Protein AF-J0CU62-F1 (afdb_monomer_lite)

Organism: Auricularia subglabra (strain TFB-10046 / SS5) (NCBI:txid717982)

Secondary structure (DSSP, 8-state):
------------PPPS-----TTS-------------GGGSPP----TTTHHHHHHHHHHHHHHSGGGHHHHHHHHHGGGG--HHHHHHHHH--SHHHHHHTS-HHHHHHHHHHHTS-HHHHHHHHHHHHH--TT-TT-TT--HHHHHHHHHHHHHHH----HHHHHHHHHTTS-HHHHHHH-GGG--SHHHHHHHHHHTHHHHHHHHHHHHHHHHHHHHHHHHHHHHHHT------------TT-PPPPPPPPPPPPP------------PPP--------HHHHHHHHHHHHHHHHHHHHH-S-PPPPPTT---PPP------

pLDDT: mean 74.57, std 22.05, range [32.88, 97.19]

Structure (mmCIF, N/CA/C/O backbone):
data_AF-J0CU62-F1
#
_entry.id   AF-J0CU62-F1
#
loop_
_atom_site.group_PDB
_atom_site.id
_atom_site.type_symbol
_atom_site.label_atom_id
_atom_site.label_alt_id
_atom_site.label_comp_id
_atom_site.label_asym_id
_atom_site.label_entity_id
_atom_site.label_seq_id
_atom_site.pdbx_PDB_ins_code
_atom_site.Cartn_x
_atom_site.Cartn_y
_atom_site.Cartn_z
_atom_site.occupancy
_atom_site.B_iso_or_equiv
_atom_site.auth_seq_id
_atom_site.auth_comp_id
_atom_site.auth_asym_id
_atom_site.auth_atom_id
_atom_site.pdbx_PDB_model_num
ATOM 1 N N . MET A 1 1 ? -38.419 46.511 32.702 1.00 45.12 1 MET A N 1
ATOM 2 C CA . MET A 1 1 ? -37.998 46.705 31.298 1.00 45.12 1 MET A CA 1
ATOM 3 C C . MET A 1 1 ? -37.543 45.361 30.757 1.00 45.12 1 MET A C 1
ATOM 5 O O . MET A 1 1 ? -36.486 44.888 31.143 1.00 45.12 1 MET A O 1
ATOM 9 N N . ALA A 1 2 ? -38.391 44.715 29.960 1.00 38.09 2 ALA A N 1
ATOM 10 C CA . ALA A 1 2 ? -38.146 43.411 29.355 1.00 38.09 2 ALA A CA 1
ATOM 11 C C . ALA A 1 2 ? -37.914 43.596 27.850 1.00 38.09 2 ALA A C 1
ATOM 13 O O . ALA A 1 2 ? -38.682 44.310 27.208 1.00 38.09 2 ALA A O 1
ATOM 14 N N . LYS A 1 3 ? -36.891 42.944 27.290 1.00 38.91 3 LYS A N 1
ATOM 15 C CA . LYS A 1 3 ? -36.805 42.650 25.853 1.00 38.91 3 LYS A CA 1
ATOM 16 C C . LYS A 1 3 ? -36.264 41.235 25.672 1.00 38.91 3 LYS A C 1
ATOM 18 O O . LYS A 1 3 ? -35.064 40.995 25.741 1.00 38.91 3 LYS A O 1
ATOM 23 N N . ALA A 1 4 ? -37.201 40.312 25.478 1.00 39.00 4 ALA A N 1
ATOM 24 C CA . ALA A 1 4 ? -36.963 39.003 24.897 1.00 39.00 4 ALA A CA 1
ATOM 25 C C . ALA A 1 4 ? -36.609 39.188 23.413 1.00 39.00 4 ALA A C 1
ATOM 27 O O . ALA A 1 4 ? -37.279 39.940 22.707 1.00 39.00 4 ALA A O 1
ATOM 28 N N . THR A 1 5 ? -35.548 38.527 22.957 1.00 45.16 5 THR A N 1
ATOM 29 C CA . THR A 1 5 ? -35.166 38.489 21.542 1.00 45.16 5 THR A CA 1
ATOM 30 C C . THR A 1 5 ? -35.591 37.136 20.989 1.00 45.16 5 THR A C 1
ATOM 32 O O . THR A 1 5 ? -34.867 36.151 21.102 1.00 45.16 5 THR A O 1
ATOM 35 N N . THR A 1 6 ? -36.800 37.092 20.437 1.00 39.69 6 THR A N 1
ATOM 36 C CA . THR A 1 6 ? -37.296 35.994 19.606 1.00 39.69 6 THR A CA 1
ATOM 37 C C . THR A 1 6 ? -36.611 36.101 18.244 1.00 39.69 6 THR A C 1
ATOM 39 O O . THR A 1 6 ? -36.787 37.094 17.544 1.00 39.69 6 THR A O 1
ATOM 42 N N . ARG A 1 7 ? -35.794 35.110 17.875 1.00 42.94 7 ARG A N 1
ATOM 43 C CA . ARG A 1 7 ? -35.284 34.950 16.506 1.00 42.94 7 ARG A CA 1
ATOM 44 C C . ARG A 1 7 ? -36.228 33.989 15.788 1.00 42.94 7 ARG A C 1
ATOM 46 O O . ARG A 1 7 ? -36.212 32.793 16.056 1.00 42.94 7 ARG A O 1
ATOM 53 N N . GLU A 1 8 ? -37.093 34.552 14.953 1.00 41.97 8 GLU A N 1
ATOM 54 C CA . GLU A 1 8 ? -37.996 33.823 14.066 1.00 41.97 8 GLU A CA 1
ATOM 55 C C . GLU A 1 8 ? -37.216 33.034 13.007 1.00 41.97 8 GLU A C 1
ATOM 57 O O . GLU A 1 8 ? -36.350 33.565 12.307 1.00 41.97 8 GLU A O 1
ATOM 62 N N . ASN A 1 9 ? -37.580 31.757 12.891 1.00 40.28 9 ASN A N 1
ATOM 63 C CA . ASN A 1 9 ? -37.315 30.896 11.750 1.00 40.28 9 ASN A CA 1
ATOM 64 C C . ASN A 1 9 ? -37.999 31.477 10.506 1.00 40.28 9 ASN A C 1
ATOM 66 O O . ASN A 1 9 ? -39.224 31.554 10.456 1.00 40.28 9 ASN A O 1
ATOM 70 N N . SER A 1 10 ? -37.222 31.822 9.480 1.00 40.50 10 SER A N 1
ATOM 71 C CA . SER A 1 10 ? -37.745 32.023 8.126 1.00 40.50 10 SER A CA 1
ATOM 72 C C . SER A 1 10 ? -37.513 30.751 7.310 1.00 40.50 10 SER A C 1
ATOM 74 O O . SER A 1 10 ? -36.559 30.629 6.547 1.00 40.50 10 SER A O 1
ATOM 76 N N . GLU A 1 11 ? -38.401 29.771 7.492 1.00 40.62 11 GLU A N 1
ATOM 77 C CA . GLU A 1 11 ? -38.609 28.724 6.492 1.00 40.62 11 GLU A CA 1
ATOM 78 C C . GLU A 1 11 ? -39.214 29.382 5.249 1.00 40.62 11 GLU A C 1
ATOM 80 O O . GLU A 1 11 ? -40.382 29.773 5.218 1.00 40.62 11 GLU A O 1
ATOM 85 N N . ALA A 1 12 ? -38.392 29.549 4.216 1.00 42.19 12 ALA A N 1
ATOM 86 C CA . ALA A 1 12 ? -38.850 29.962 2.902 1.00 42.19 12 ALA A CA 1
ATOM 87 C C . ALA A 1 12 ? -39.717 28.843 2.305 1.00 42.19 12 ALA A C 1
ATOM 89 O O . ALA A 1 12 ? -39.211 27.857 1.774 1.00 42.19 12 ALA A O 1
ATOM 90 N N . ILE A 1 13 ? -41.035 29.003 2.399 1.00 41.38 13 ILE A N 1
ATOM 91 C CA . ILE A 1 13 ? -42.016 28.199 1.669 1.00 41.38 13 ILE A CA 1
ATOM 92 C C . ILE A 1 13 ? -41.827 28.502 0.171 1.00 41.38 13 ILE A C 1
ATOM 94 O O . ILE A 1 13 ? -42.050 29.647 -0.234 1.00 41.38 13 ILE A O 1
ATOM 98 N N . PRO A 1 14 ? -41.434 27.540 -0.686 1.00 46.00 14 PRO A N 1
ATOM 99 C CA . PRO A 1 14 ? -41.367 27.800 -2.115 1.00 46.00 14 PRO A CA 1
ATOM 100 C C . PRO A 1 14 ? -42.780 27.992 -2.679 1.00 46.00 14 PRO A C 1
ATOM 102 O O . PRO A 1 14 ? -43.713 27.241 -2.382 1.00 46.00 14 PRO A O 1
ATOM 105 N N . ALA A 1 15 ? -42.921 29.037 -3.493 1.00 43.72 15 ALA A N 1
ATOM 106 C CA . ALA A 1 15 ? -44.166 29.466 -4.106 1.00 43.72 15 ALA A CA 1
ATOM 107 C C . ALA A 1 15 ? -44.866 28.324 -4.867 1.00 43.72 15 ALA A C 1
ATOM 109 O O . ALA A 1 15 ? -44.291 27.682 -5.749 1.00 43.72 15 ALA A O 1
ATOM 110 N N . LYS A 1 16 ? -46.148 28.108 -4.550 1.00 47.00 16 LYS A N 1
ATOM 111 C CA . LYS A 1 16 ? -47.066 27.286 -5.347 1.00 47.00 16 LYS A CA 1
ATOM 112 C C . LYS A 1 16 ? -47.211 27.921 -6.732 1.00 47.00 16 LYS A C 1
ATOM 114 O O . LYS A 1 16 ? -47.908 28.920 -6.873 1.00 47.00 16 LYS A O 1
ATOM 119 N N . GLY A 1 17 ? -46.554 27.344 -7.734 1.00 52.19 17 GLY A N 1
ATOM 120 C CA . GLY A 1 17 ? -46.672 27.807 -9.120 1.00 52.19 17 GLY A CA 1
ATOM 121 C C . GLY A 1 17 ? -45.467 27.548 -10.021 1.00 52.19 17 GLY A C 1
ATOM 122 O O . GLY A 1 17 ? -45.356 28.202 -11.053 1.00 52.19 17 GLY A O 1
ATOM 123 N N . ALA A 1 18 ? -44.558 26.631 -9.669 1.00 45.59 18 ALA A N 1
ATOM 124 C CA . ALA A 1 18 ? -43.511 26.215 -10.597 1.00 45.59 18 ALA A CA 1
ATOM 125 C C . ALA A 1 18 ? -44.157 25.510 -11.801 1.00 45.59 18 ALA A C 1
ATOM 127 O O . ALA A 1 18 ? -44.703 24.412 -11.681 1.00 45.59 18 ALA A O 1
ATOM 128 N N . VAL A 1 19 ? -44.130 26.198 -12.942 1.00 50.62 19 VAL A N 1
ATOM 129 C CA . VAL A 1 19 ? -44.579 25.720 -14.249 1.00 50.62 19 VAL A CA 1
ATOM 130 C C . VAL A 1 19 ? -43.894 24.386 -14.534 1.00 50.62 19 VAL A C 1
ATOM 132 O O . VAL A 1 19 ? -42.670 24.300 -14.606 1.00 50.62 19 VAL A O 1
ATOM 135 N N . TYR A 1 20 ? -44.698 23.332 -14.642 1.00 50.38 20 TYR A N 1
ATOM 136 C CA . TYR A 1 20 ? -44.229 22.004 -15.002 1.00 50.38 20 TYR A CA 1
ATOM 137 C C . TYR A 1 20 ? -43.875 22.038 -16.490 1.00 50.38 20 TYR A C 1
ATOM 139 O O . TYR A 1 20 ? -44.775 22.093 -17.321 1.00 50.38 20 TYR A O 1
ATOM 147 N N . ASP A 1 21 ? -42.586 22.066 -16.826 1.00 61.56 21 ASP A N 1
ATOM 148 C CA . ASP A 1 21 ? -42.115 21.877 -18.199 1.00 61.56 21 ASP A CA 1
ATOM 149 C C . ASP A 1 21 ? -42.183 20.371 -18.528 1.00 61.56 21 ASP A C 1
ATOM 151 O O . ASP A 1 21 ? -41.394 19.588 -17.985 1.00 61.56 21 ASP A O 1
ATOM 155 N N . PRO A 1 22 ? -43.141 19.917 -19.362 1.00 58.44 22 PRO A N 1
ATOM 156 C CA . PRO A 1 22 ? -43.356 18.498 -19.630 1.00 58.44 22 PRO A CA 1
ATOM 157 C C . PRO A 1 22 ? -42.264 17.876 -20.517 1.00 58.44 22 PRO A C 1
ATOM 159 O O . PRO A 1 22 ? -42.324 16.676 -20.780 1.00 58.44 22 PRO A O 1
ATOM 162 N N . LEU A 1 23 ? -41.272 18.654 -20.971 1.00 57.12 23 LEU A N 1
ATOM 163 C CA . LEU A 1 23 ? -40.204 18.191 -21.860 1.00 57.12 23 LEU A CA 1
ATOM 164 C C . LEU A 1 23 ? -38.849 18.006 -21.175 1.00 57.12 23 LEU A C 1
ATOM 166 O O . LEU A 1 23 ? -37.902 17.569 -21.829 1.00 57.12 23 LEU A O 1
ATOM 170 N N . GLN A 1 24 ? -38.731 18.264 -19.869 1.00 59.09 24 GLN A N 1
ATOM 171 C CA . GLN A 1 24 ? -37.529 17.856 -19.149 1.00 59.09 24 GLN A CA 1
ATOM 172 C C . GLN A 1 24 ? -37.613 16.356 -18.849 1.00 59.09 24 GLN A C 1
ATOM 174 O O . GLN A 1 24 ? -38.464 15.948 -18.049 1.00 59.09 24 GLN A O 1
ATOM 179 N N . PRO A 1 25 ? -36.756 15.501 -19.446 1.00 53.16 25 PRO A N 1
ATOM 180 C CA . PRO A 1 25 ? -36.706 14.108 -19.047 1.00 53.16 25 PRO A CA 1
ATOM 181 C C . PRO A 1 25 ? -36.351 14.094 -17.564 1.00 53.16 25 PRO A C 1
ATOM 183 O O . PRO A 1 25 ? -35.252 14.509 -17.184 1.00 53.16 25 PRO A O 1
ATOM 186 N N . ARG A 1 26 ? -37.286 13.638 -16.717 1.00 54.16 26 ARG A N 1
ATOM 187 C CA . ARG A 1 26 ? -36.983 13.294 -15.329 1.00 54.16 26 ARG A CA 1
ATOM 188 C C . ARG A 1 26 ? -35.830 12.309 -15.401 1.00 54.16 26 ARG A C 1
ATOM 190 O O . ARG A 1 26 ? -36.024 11.138 -15.719 1.00 54.16 26 ARG A O 1
ATOM 197 N N . ARG A 1 27 ? -34.615 12.794 -15.151 1.00 53.25 27 ARG A N 1
ATOM 198 C CA . ARG A 1 27 ? -33.465 11.942 -14.904 1.00 53.25 27 ARG A CA 1
ATOM 199 C C . ARG A 1 27 ? -33.778 11.249 -13.588 1.00 53.25 27 ARG A C 1
ATOM 201 O O . ARG A 1 27 ? -33.403 11.730 -12.525 1.00 53.25 27 ARG A O 1
ATOM 208 N N . PHE A 1 28 ? -34.511 10.142 -13.657 1.00 54.88 28 PHE A N 1
ATOM 209 C CA . PHE A 1 28 ? -34.498 9.126 -12.623 1.00 54.88 28 PHE A CA 1
ATOM 210 C C . PHE A 1 28 ? -33.082 8.557 -12.638 1.00 54.88 28 PHE A C 1
ATOM 212 O O . PHE A 1 28 ? -32.807 7.515 -13.227 1.00 54.88 28 PHE A O 1
ATOM 219 N N . ALA A 1 29 ? -32.140 9.320 -12.084 1.00 58.06 29 ALA A N 1
ATOM 220 C CA . ALA A 1 29 ? -30.851 8.788 -11.728 1.00 58.06 29 ALA A CA 1
ATOM 221 C C . ALA A 1 29 ? -31.162 7.719 -10.686 1.00 58.06 29 ALA A C 1
ATOM 223 O O . ALA A 1 29 ? -31.601 8.036 -9.584 1.00 58.06 29 ALA A O 1
ATOM 224 N N . LEU A 1 30 ? -31.039 6.453 -11.080 1.00 52.47 30 LEU A N 1
ATOM 225 C CA . LEU A 1 30 ? -31.079 5.333 -10.155 1.00 52.47 30 LEU A CA 1
ATOM 226 C C . LEU A 1 30 ? -30.023 5.598 -9.079 1.00 52.47 30 LEU A C 1
ATOM 228 O O . LEU A 1 30 ? -28.824 5.502 -9.334 1.00 52.47 30 LEU A O 1
ATOM 232 N N . THR A 1 31 ? -30.465 5.999 -7.893 1.00 54.34 31 THR A N 1
ATOM 233 C CA . THR A 1 31 ? -29.606 6.169 -6.725 1.00 54.34 31 THR A CA 1
ATOM 234 C C . THR A 1 31 ? -29.681 4.895 -5.903 1.00 54.34 31 THR A C 1
ATOM 236 O O . THR A 1 31 ? -30.724 4.592 -5.325 1.00 54.34 31 THR A O 1
ATOM 239 N N . ILE A 1 32 ? -28.585 4.139 -5.860 1.00 64.31 32 ILE A N 1
ATOM 240 C CA . ILE A 1 32 ? -28.437 3.027 -4.920 1.00 64.31 32 ILE A CA 1
ATOM 241 C C . ILE A 1 32 ? -28.127 3.640 -3.545 1.00 64.31 32 ILE A C 1
ATOM 243 O O . ILE A 1 32 ? -27.100 4.301 -3.391 1.00 64.31 32 ILE A O 1
ATOM 247 N N . ASP A 1 33 ? -29.016 3.452 -2.566 1.00 59.62 33 ASP A N 1
ATOM 248 C CA . ASP A 1 33 ? -28.788 3.842 -1.165 1.00 59.62 33 ASP A CA 1
ATOM 249 C C . ASP A 1 33 ? -27.854 2.814 -0.503 1.00 59.62 33 ASP A C 1
ATOM 251 O O . ASP A 1 33 ? -28.284 1.772 -0.005 1.00 59.62 33 ASP A O 1
ATOM 255 N N . LEU A 1 34 ? -26.545 3.064 -0.581 1.00 64.62 34 LEU A N 1
ATOM 256 C CA . LEU A 1 34 ? -25.508 2.211 0.002 1.00 64.62 34 LEU A CA 1
ATOM 257 C C . LEU A 1 34 ? -25.272 2.603 1.465 1.00 64.62 34 LEU A C 1
ATOM 259 O O . LEU A 1 34 ? -24.312 3.299 1.790 1.00 64.62 34 LEU A O 1
ATOM 263 N N . LYS A 1 35 ? -26.137 2.135 2.367 1.00 73.81 35 LYS A N 1
ATOM 264 C CA . LYS A 1 35 ? -25.853 2.181 3.808 1.00 73.81 35 LYS A CA 1
ATOM 265 C C . LYS A 1 35 ? -24.887 1.056 4.159 1.00 73.81 35 LYS A C 1
ATOM 267 O O . LYS A 1 35 ? -25.259 -0.118 4.118 1.00 73.81 35 LYS A O 1
ATOM 272 N N . VAL A 1 36 ? -23.649 1.416 4.492 1.00 77.00 36 VAL A N 1
ATOM 273 C CA . VAL A 1 36 ? -22.647 0.453 4.960 1.00 77.00 36 VAL A CA 1
ATOM 274 C C . VAL A 1 36 ? -23.078 -0.080 6.321 1.00 77.00 36 VAL A C 1
ATOM 276 O O . VAL A 1 36 ? -23.327 0.678 7.256 1.00 77.00 36 VAL A O 1
ATOM 279 N N . LYS A 1 37 ? -23.192 -1.402 6.418 1.00 85.19 37 LYS A N 1
ATOM 280 C CA . LYS A 1 37 ? -23.488 -2.095 7.667 1.00 85.19 37 LYS A CA 1
ATOM 281 C C . LYS A 1 37 ? -22.186 -2.305 8.430 1.00 85.19 37 LYS A C 1
ATOM 283 O O . LYS A 1 37 ? -21.194 -2.730 7.849 1.00 85.19 37 LYS A O 1
ATOM 288 N N . VAL A 1 38 ? -22.170 -2.047 9.734 1.00 86.62 38 VAL A N 1
ATOM 289 C CA . VAL A 1 38 ? -20.955 -2.259 10.544 1.00 86.62 38 VAL A CA 1
ATOM 290 C C . VAL A 1 38 ? -20.540 -3.733 10.507 1.00 86.62 38 VAL A C 1
ATOM 292 O O . VAL A 1 38 ? -19.355 -4.051 10.512 1.00 86.62 38 VAL A O 1
ATOM 295 N N . GLU A 1 39 ? -21.502 -4.648 10.386 1.00 89.81 39 GLU A N 1
ATOM 296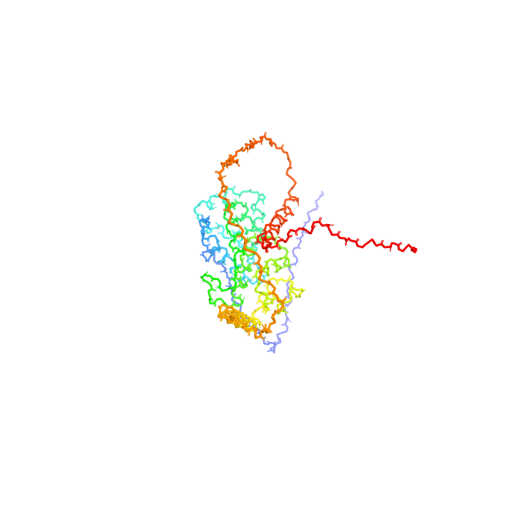 C CA . GLU A 1 39 ? -21.262 -6.088 10.311 1.00 89.81 39 GLU A CA 1
ATOM 297 C C . GLU A 1 39 ? -20.487 -6.515 9.058 1.00 89.81 39 GLU A C 1
ATOM 299 O O . GLU A 1 39 ? -19.832 -7.557 9.096 1.00 89.81 39 GLU A O 1
ATOM 304 N N . SER A 1 40 ? -20.539 -5.735 7.969 1.00 89.69 40 SER A N 1
ATOM 305 C CA . SER A 1 40 ? -19.790 -6.035 6.742 1.00 89.69 40 SER A CA 1
ATOM 306 C C . SER A 1 40 ? -18.327 -5.601 6.801 1.00 89.69 40 SER A C 1
ATOM 308 O O . SER A 1 40 ? -17.553 -5.984 5.927 1.00 89.69 40 SER A O 1
ATOM 310 N N . LEU A 1 41 ? -17.930 -4.822 7.812 1.00 92.56 41 LEU A N 1
ATOM 311 C CA . LEU A 1 41 ? -16.531 -4.453 8.002 1.00 92.56 41 LEU A CA 1
ATOM 312 C C . LEU A 1 41 ? -15.702 -5.661 8.471 1.00 92.56 41 LEU A C 1
ATOM 314 O O . LEU A 1 41 ? -16.212 -6.509 9.223 1.00 92.56 41 LEU A O 1
ATOM 318 N N . PRO A 1 42 ? -14.423 -5.736 8.052 1.00 95.31 42 PRO A N 1
ATOM 319 C CA . PRO A 1 42 ? -13.540 -6.832 8.419 1.00 95.31 42 PRO A CA 1
ATOM 320 C C . PRO A 1 42 ? -13.319 -6.878 9.933 1.00 95.31 42 PRO A C 1
ATOM 322 O O . PRO A 1 42 ? -13.269 -5.855 10.616 1.00 95.31 42 PRO A O 1
ATOM 325 N N . THR A 1 43 ? -13.182 -8.089 10.459 1.00 96.19 43 THR A N 1
ATOM 326 C CA . THR A 1 43 ? -12.838 -8.340 11.861 1.00 96.19 43 THR A CA 1
ATOM 327 C C . THR A 1 43 ? -11.338 -8.552 11.997 1.00 96.19 43 THR A C 1
ATOM 329 O O . THR A 1 43 ? -10.729 -9.177 11.130 1.00 96.19 43 THR A O 1
ATOM 332 N N . TRP A 1 44 ? -10.759 -8.095 13.104 1.00 97.19 44 TRP A N 1
ATOM 333 C CA . TRP A 1 44 ? -9.347 -8.307 13.414 1.00 97.19 44 TRP A CA 1
ATOM 334 C C . TRP A 1 44 ? -9.140 -8.423 14.919 1.00 97.19 44 TRP A C 1
ATOM 336 O O . TRP A 1 44 ? -9.781 -7.726 15.709 1.00 97.19 44 TRP A O 1
ATOM 346 N N . ASP A 1 45 ? -8.265 -9.338 15.310 1.00 94.75 45 ASP A N 1
ATOM 347 C CA . ASP A 1 45 ? -7.883 -9.619 16.691 1.00 94.75 45 ASP A CA 1
ATOM 348 C C . ASP A 1 45 ? -6.632 -8.852 17.138 1.00 94.75 45 ASP A C 1
ATOM 350 O O . ASP A 1 45 ? -6.300 -8.855 18.326 1.00 94.75 45 ASP A O 1
ATOM 354 N N . GLY A 1 46 ? -5.972 -8.170 16.198 1.00 93.81 46 GLY A N 1
ATOM 355 C CA 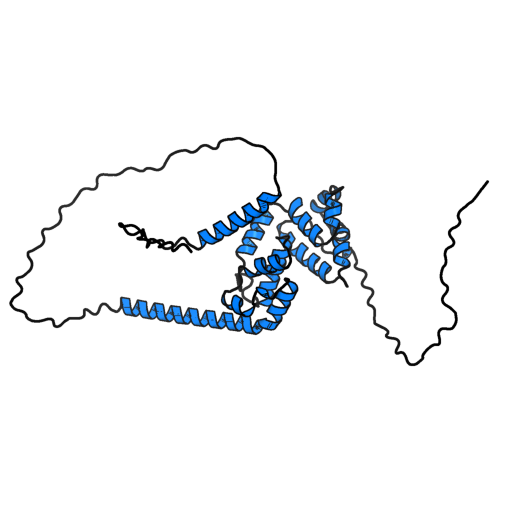. GLY A 1 46 ? -4.713 -7.472 16.420 1.00 93.81 46 GLY A CA 1
ATOM 356 C C . GLY A 1 46 ? -3.479 -8.317 16.178 1.00 93.81 46 GLY A C 1
ATOM 357 O O . GLY A 1 46 ? -2.407 -7.861 16.559 1.00 93.81 46 GLY A O 1
ATOM 358 N N . SER A 1 47 ? -3.611 -9.516 15.604 1.00 94.06 47 SER A N 1
ATOM 359 C CA . SER A 1 47 ? -2.450 -10.339 15.279 1.00 94.06 47 SER A CA 1
ATOM 360 C C . SER A 1 47 ? -1.576 -9.678 14.207 1.00 94.06 47 SER A C 1
ATOM 362 O O . SER A 1 47 ? -2.060 -9.115 13.222 1.00 94.06 47 SER A O 1
ATOM 364 N N . ASP A 1 48 ? -0.267 -9.773 14.402 1.00 92.62 48 ASP A N 1
ATOM 365 C CA . ASP A 1 48 ? 0.755 -9.273 13.485 1.00 92.62 48 ASP A CA 1
ATOM 366 C C . ASP A 1 48 ? 0.725 -10.034 12.140 1.00 92.62 48 ASP A C 1
ATOM 368 O O . ASP A 1 48 ? 0.896 -9.437 11.070 1.00 92.62 48 ASP A O 1
ATOM 372 N N . ASP A 1 49 ? 0.415 -11.336 12.178 1.00 90.75 49 ASP A N 1
ATOM 373 C CA . ASP A 1 49 ? 0.425 -12.237 11.016 1.00 90.75 49 ASP A CA 1
ATOM 374 C C . ASP A 1 49 ? -0.638 -11.880 9.967 1.00 90.75 49 ASP A C 1
ATOM 376 O O . ASP A 1 49 ? -0.429 -12.037 8.762 1.00 90.75 49 ASP A O 1
ATOM 380 N N . ASN A 1 50 ? -1.798 -11.400 10.418 1.00 93.19 50 ASN A N 1
ATOM 381 C CA . ASN A 1 50 ? -2.946 -11.074 9.568 1.00 93.19 50 ASN A CA 1
ATOM 382 C C . ASN A 1 50 ? -3.164 -9.554 9.417 1.00 93.19 50 ASN A C 1
ATOM 384 O O . ASN A 1 50 ? -4.100 -9.142 8.729 1.00 93.19 50 ASN A O 1
ATOM 388 N N . ALA A 1 51 ? -2.281 -8.717 9.981 1.00 94.56 51 ALA A N 1
ATOM 389 C CA . ALA A 1 51 ? -2.388 -7.258 9.939 1.00 94.56 51 ALA A CA 1
ATOM 390 C C . ALA A 1 51 ? -2.487 -6.712 8.503 1.00 94.56 51 ALA A C 1
ATOM 392 O O . ALA A 1 51 ? -3.364 -5.905 8.199 1.00 94.56 51 ALA A O 1
ATOM 393 N N . LEU A 1 52 ? -1.641 -7.200 7.584 1.00 93.44 52 LEU A N 1
ATOM 394 C CA . LEU A 1 52 ? -1.675 -6.774 6.177 1.00 93.44 52 LEU A CA 1
ATOM 395 C C . LEU A 1 52 ? -2.992 -7.144 5.484 1.00 93.44 52 LEU A C 1
ATOM 397 O O . LEU A 1 52 ? -3.524 -6.337 4.729 1.00 93.44 52 LEU A O 1
ATOM 401 N N . GLN A 1 53 ? -3.531 -8.335 5.757 1.00 94.25 53 GLN A N 1
ATOM 402 C CA . GLN A 1 53 ? -4.802 -8.784 5.177 1.00 94.25 53 GLN A CA 1
ATOM 403 C C . GLN A 1 53 ? -5.960 -7.917 5.676 1.00 94.25 53 GLN A C 1
ATOM 405 O O . GLN A 1 53 ? -6.830 -7.524 4.901 1.00 94.25 53 GLN A O 1
ATOM 410 N N . TYR A 1 54 ? -5.941 -7.569 6.964 1.00 95.69 54 TYR A N 1
ATOM 411 C CA . TYR A 1 54 ? -6.911 -6.649 7.539 1.00 95.69 54 TYR A CA 1
ATOM 412 C C . TYR A 1 54 ? -6.804 -5.243 6.929 1.00 95.69 54 TYR A C 1
ATOM 414 O O . TYR A 1 54 ? -7.823 -4.655 6.564 1.00 95.69 54 TYR A O 1
ATOM 422 N N . PHE A 1 55 ? -5.589 -4.706 6.773 1.00 94.75 55 PHE A N 1
ATOM 423 C CA . PHE A 1 55 ? -5.388 -3.389 6.164 1.00 94.75 55 PHE A CA 1
ATOM 424 C C . PHE A 1 55 ? -5.814 -3.345 4.702 1.00 94.75 55 PHE A C 1
ATOM 426 O O . PHE A 1 55 ? -6.394 -2.341 4.294 1.00 94.75 55 PHE A O 1
ATOM 433 N N . ASP A 1 56 ? -5.582 -4.413 3.939 1.00 92.12 56 ASP A N 1
ATOM 434 C CA . ASP A 1 56 ? -6.032 -4.512 2.550 1.00 92.12 56 ASP A CA 1
ATOM 435 C C . ASP A 1 56 ? -7.561 -4.519 2.465 1.00 92.12 56 ASP A C 1
ATOM 437 O O . ASP A 1 56 ? -8.148 -3.664 1.802 1.00 92.12 56 ASP A O 1
ATOM 441 N N . ALA A 1 57 ? -8.222 -5.370 3.257 1.00 93.31 57 ALA A N 1
ATOM 442 C CA . ALA A 1 57 ? -9.680 -5.396 3.335 1.00 93.31 57 ALA A CA 1
ATOM 443 C C . ALA A 1 57 ? -10.258 -4.028 3.743 1.00 93.31 57 ALA A C 1
ATOM 445 O O . ALA A 1 57 ? -11.249 -3.565 3.182 1.00 93.31 57 ALA A O 1
ATOM 446 N N . LEU A 1 58 ? -9.631 -3.335 4.698 1.00 92.81 58 LEU A N 1
ATOM 447 C CA . LEU A 1 58 ? -10.074 -2.008 5.127 1.00 92.81 58 LEU A CA 1
ATOM 448 C C . LEU A 1 58 ? -9.796 -0.922 4.067 1.00 92.81 58 LEU A C 1
ATOM 450 O O . LEU A 1 58 ? -10.587 0.010 3.920 1.00 92.81 58 LEU A O 1
ATOM 454 N N . ASN A 1 59 ? -8.709 -1.047 3.301 1.00 90.12 59 ASN A N 1
ATOM 455 C CA . ASN A 1 59 ? -8.374 -0.163 2.181 1.00 90.12 59 ASN A CA 1
ATOM 456 C C . ASN A 1 59 ? -9.402 -0.279 1.047 1.00 90.12 59 ASN A C 1
ATOM 458 O O . ASN A 1 59 ? -9.761 0.728 0.434 1.00 90.12 59 ASN A O 1
ATOM 462 N N . GLU A 1 60 ? -9.914 -1.482 0.778 1.00 89.19 60 GLU A N 1
ATOM 463 C CA . GLU A 1 60 ? -11.007 -1.681 -0.180 1.00 89.19 60 GLU A CA 1
ATOM 464 C C . GLU A 1 60 ? -12.256 -0.893 0.227 1.00 89.19 60 GLU A C 1
ATOM 466 O O . GLU A 1 60 ? -12.826 -0.175 -0.598 1.00 89.19 60 GLU A O 1
ATOM 471 N N . TRP A 1 61 ? -12.629 -0.932 1.510 1.00 89.44 61 TRP A N 1
ATOM 472 C CA . TRP A 1 61 ? -13.726 -0.116 2.037 1.00 89.44 61 TRP A CA 1
ATOM 473 C C . TRP A 1 61 ? -13.458 1.382 1.897 1.00 89.44 61 TRP A C 1
ATOM 475 O O . TRP A 1 61 ? -14.344 2.126 1.472 1.00 89.44 61 TRP A O 1
ATOM 485 N N . ALA A 1 62 ? -12.237 1.831 2.201 1.00 88.31 62 ALA A N 1
ATOM 486 C CA . ALA A 1 62 ? -11.862 3.237 2.072 1.00 88.31 62 ALA A CA 1
ATOM 487 C C . ALA A 1 62 ? -12.005 3.731 0.621 1.00 88.31 62 ALA A C 1
ATOM 489 O O . ALA A 1 62 ? -12.458 4.851 0.385 1.00 88.31 62 ALA A O 1
ATOM 490 N N . ARG A 1 63 ? -11.681 2.875 -0.356 1.00 83.81 63 ARG A N 1
ATOM 491 C CA . ARG A 1 63 ? -11.805 3.160 -1.795 1.00 83.81 63 ARG A CA 1
ATOM 492 C C . ARG A 1 63 ? -13.234 3.041 -2.329 1.00 83.81 63 ARG A C 1
ATOM 494 O O . ARG A 1 63 ? -13.562 3.707 -3.307 1.00 83.81 63 ARG A O 1
ATOM 501 N N . ALA A 1 64 ? -14.074 2.207 -1.719 1.00 81.88 64 ALA A N 1
ATOM 502 C CA . ALA A 1 64 ? -15.463 2.005 -2.135 1.00 81.88 64 ALA A CA 1
ATOM 503 C C . ALA A 1 64 ? -16.378 3.198 -1.799 1.00 81.88 64 ALA A C 1
ATOM 505 O O . ALA A 1 64 ? -17.462 3.334 -2.371 1.00 81.88 64 ALA A O 1
ATOM 506 N N . GLY A 1 65 ? -15.958 4.068 -0.875 1.00 74.94 65 GLY A N 1
ATOM 507 C CA . GLY A 1 65 ? -16.720 5.245 -0.472 1.00 74.94 65 GLY A CA 1
ATOM 508 C C . GLY A 1 65 ? -16.888 6.249 -1.610 1.00 74.94 65 GLY A C 1
ATOM 509 O O . GLY A 1 65 ? -15.914 6.750 -2.171 1.00 74.94 65 GLY A O 1
ATOM 510 N N . ARG A 1 66 ? -18.136 6.613 -1.919 1.00 66.38 66 ARG A N 1
ATOM 511 C CA . ARG A 1 66 ? -18.422 7.728 -2.828 1.00 66.38 66 ARG A CA 1
ATOM 512 C C . ARG A 1 66 ? -17.827 9.012 -2.238 1.00 66.38 66 ARG A C 1
ATOM 514 O O . ARG A 1 66 ? -18.018 9.285 -1.061 1.00 66.38 66 ARG A O 1
ATOM 521 N N . ASN A 1 67 ? -17.107 9.783 -3.054 1.00 66.50 67 ASN A N 1
ATOM 522 C CA . ASN A 1 67 ? -16.484 11.060 -2.672 1.00 66.50 67 ASN A CA 1
ATOM 523 C C . ASN A 1 67 ? -15.542 11.010 -1.446 1.00 66.50 67 ASN A C 1
ATOM 525 O O . ASN A 1 67 ? -15.191 12.060 -0.921 1.00 66.50 67 ASN A O 1
ATOM 529 N N . GLY A 1 68 ? -15.097 9.824 -1.014 1.00 72.62 68 GLY A N 1
ATOM 530 C CA . GLY A 1 68 ? -14.191 9.684 0.128 1.00 72.62 68 GLY A CA 1
ATOM 531 C C . GLY A 1 68 ? -14.862 9.731 1.505 1.00 72.62 68 GLY A C 1
ATOM 532 O O . GLY A 1 68 ? -14.152 9.703 2.502 1.00 72.62 68 GLY A O 1
ATOM 533 N N . ASP A 1 69 ? -16.195 9.728 1.603 1.00 82.56 69 ASP A N 1
ATOM 534 C CA . ASP A 1 69 ? -16.893 9.848 2.897 1.00 82.56 69 ASP A CA 1
ATOM 535 C C . ASP A 1 69 ? -16.511 8.734 3.891 1.00 82.56 69 ASP A C 1
ATOM 537 O O . ASP A 1 69 ? -16.380 8.967 5.095 1.00 82.56 69 ASP A O 1
ATOM 541 N N . LEU A 1 70 ? -16.266 7.518 3.388 1.00 87.19 70 LEU A N 1
ATOM 542 C CA . LEU A 1 70 ? -15.871 6.381 4.224 1.00 87.19 70 LEU A CA 1
ATOM 543 C C . LEU A 1 70 ? -14.475 6.540 4.834 1.00 87.19 70 LEU A C 1
ATOM 545 O O . LEU A 1 70 ? -14.221 5.973 5.892 1.00 87.19 70 LEU A O 1
ATOM 549 N N . ILE A 1 71 ? -13.590 7.346 4.241 1.00 90.12 71 ILE A N 1
ATOM 550 C CA . ILE A 1 71 ? -12.236 7.582 4.769 1.00 90.12 71 ILE A CA 1
ATOM 551 C C . ILE A 1 71 ? -12.299 8.161 6.187 1.00 90.12 71 ILE A C 1
ATOM 553 O O . ILE A 1 71 ? -11.469 7.810 7.020 1.00 90.12 71 ILE A O 1
ATOM 557 N N . HIS A 1 72 ? -13.294 8.999 6.481 1.00 90.81 72 HIS A N 1
ATOM 558 C CA . HIS A 1 72 ? -13.461 9.619 7.797 1.00 90.81 72 HIS A CA 1
ATOM 559 C C . HIS A 1 72 ? -14.315 8.783 8.759 1.00 90.81 72 HIS A C 1
ATOM 561 O O . HIS A 1 72 ? -14.172 8.907 9.967 1.00 90.81 72 HIS A O 1
ATOM 567 N N . GLN A 1 73 ? -15.177 7.903 8.244 1.00 90.62 73 GLN A N 1
ATOM 568 C CA . GLN A 1 73 ? -16.084 7.093 9.070 1.00 90.62 73 GLN A CA 1
ATOM 569 C C . GLN A 1 73 ? -15.474 5.749 9.490 1.00 90.62 73 GLN A C 1
ATOM 571 O O . GLN A 1 73 ? -15.802 5.210 10.548 1.00 90.62 73 GLN A O 1
ATOM 576 N N . LEU A 1 74 ? -14.577 5.184 8.676 1.00 92.75 74 LEU A N 1
ATOM 577 C CA . LEU A 1 74 ? -13.948 3.891 8.958 1.00 92.75 74 LEU A CA 1
ATOM 578 C C . LEU A 1 74 ? -13.199 3.844 10.297 1.00 92.75 74 LEU A C 1
ATOM 580 O O . LEU A 1 74 ? -13.368 2.847 11.000 1.00 92.75 74 LEU A O 1
ATOM 584 N N . PRO A 1 75 ? -12.433 4.872 10.706 1.00 93.62 75 PRO A N 1
ATOM 585 C CA . PRO A 1 75 ? -11.760 4.867 12.005 1.00 93.62 75 PRO A CA 1
ATOM 586 C C . PRO A 1 75 ? -12.709 4.795 13.210 1.00 93.62 75 PRO A C 1
ATOM 588 O O . PRO A 1 75 ? -12.326 4.331 14.284 1.00 93.62 75 PRO A O 1
ATOM 591 N N . GLU A 1 76 ? -13.955 5.246 13.053 1.00 92.12 76 GLU A N 1
ATOM 592 C CA . GLU A 1 76 ? -14.983 5.145 14.090 1.00 92.12 76 GLU A CA 1
ATOM 593 C C . GLU A 1 76 ? -15.662 3.772 14.085 1.00 92.12 76 GLU A C 1
ATOM 595 O O . GLU A 1 76 ? -15.914 3.197 15.146 1.00 92.12 76 GLU A O 1
ATOM 600 N N . ALA A 1 77 ? -15.936 3.233 12.895 1.00 93.31 77 ALA A N 1
ATOM 601 C CA . ALA A 1 77 ? -16.708 2.008 12.729 1.00 93.31 77 ALA A CA 1
ATOM 602 C C . ALA A 1 77 ? -15.871 0.725 12.857 1.00 93.31 77 ALA A C 1
ATOM 604 O O . ALA A 1 77 ? -16.336 -0.260 13.433 1.00 93.31 77 ALA A O 1
ATOM 605 N N . ALA A 1 78 ? -14.638 0.712 12.347 1.00 94.81 78 ALA A N 1
ATOM 606 C CA . ALA A 1 78 ? -13.800 -0.486 12.304 1.00 94.81 78 ALA A CA 1
ATOM 607 C C . ALA A 1 78 ? -13.495 -1.076 13.697 1.00 94.81 78 ALA A C 1
ATOM 609 O O . ALA A 1 78 ? -13.651 -2.289 13.866 1.00 94.81 78 ALA A O 1
ATOM 610 N N . PRO A 1 79 ? -13.188 -0.271 14.738 1.00 95.12 79 PRO A N 1
ATOM 611 C CA . PRO A 1 79 ? -12.941 -0.807 16.076 1.00 95.12 79 PRO A CA 1
ATOM 612 C C . PRO A 1 79 ? -14.132 -1.530 16.716 1.00 95.12 79 PRO A C 1
ATOM 614 O O . PRO A 1 79 ? -13.948 -2.347 17.620 1.00 95.12 79 PRO A O 1
ATOM 617 N N . LEU A 1 80 ? -15.360 -1.286 16.241 1.00 94.44 80 LEU A N 1
ATOM 618 C CA . LEU A 1 80 ? -16.556 -1.995 16.711 1.00 94.44 80 LEU A CA 1
ATOM 619 C C . LEU A 1 80 ? -16.523 -3.489 16.351 1.00 94.44 80 LEU A C 1
ATOM 621 O O . LEU A 1 80 ? -17.176 -4.300 17.013 1.00 94.44 80 LEU A O 1
ATOM 625 N N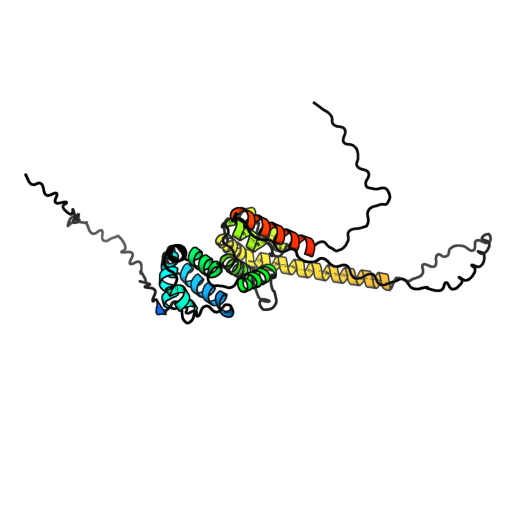 . ARG A 1 81 ? -15.750 -3.854 15.320 1.00 96.00 81 ARG A N 1
ATOM 626 C CA . ARG A 1 81 ? -15.576 -5.225 14.820 1.00 96.00 81 ARG A CA 1
ATOM 627 C C . ARG A 1 81 ? -14.301 -5.899 15.315 1.00 96.00 81 ARG A C 1
ATOM 629 O O . ARG A 1 81 ? -14.077 -7.065 14.995 1.00 96.00 81 ARG A O 1
ATOM 636 N N . TRP A 1 82 ? -13.483 -5.208 16.104 1.00 96.12 82 TRP A N 1
ATOM 637 C CA . TRP A 1 82 ? -12.293 -5.808 16.695 1.00 96.12 82 TRP A CA 1
ATOM 638 C C . TRP A 1 82 ? -12.634 -6.800 17.797 1.00 96.12 82 TRP A C 1
ATOM 640 O O . TRP A 1 82 ? -13.656 -6.695 18.483 1.00 96.12 82 TRP A O 1
ATOM 650 N N . THR A 1 83 ? -11.738 -7.762 17.978 1.00 96.31 83 THR A N 1
ATOM 651 C CA . THR A 1 83 ? -11.833 -8.821 18.985 1.00 96.31 83 THR A CA 1
ATOM 652 C C . THR A 1 83 ? -10.540 -8.914 19.793 1.00 96.31 83 THR A C 1
ATOM 654 O O . THR A 1 83 ? -9.542 -8.279 19.465 1.00 96.31 83 THR A O 1
ATOM 657 N N . GLY A 1 84 ? -10.555 -9.692 20.877 1.00 94.69 84 GLY A N 1
ATOM 658 C CA . GLY A 1 84 ? -9.347 -9.994 21.649 1.00 94.69 84 GLY A CA 1
ATOM 659 C C . GLY A 1 84 ? -8.666 -8.771 22.275 1.00 94.69 84 GLY A C 1
ATOM 660 O O . GLY A 1 84 ? -9.322 -7.813 22.699 1.00 94.69 84 GLY A O 1
ATOM 661 N N . ASN A 1 85 ? -7.333 -8.829 22.344 1.00 93.75 85 ASN A N 1
ATOM 662 C CA . ASN A 1 85 ? -6.505 -7.826 23.017 1.00 93.75 85 ASN A CA 1
ATOM 663 C C . ASN A 1 85 ? -6.555 -6.462 22.325 1.00 93.75 85 ASN A C 1
ATOM 665 O O . ASN A 1 85 ? -6.538 -5.444 23.015 1.00 93.75 85 ASN A O 1
ATOM 669 N N . LEU A 1 86 ? -6.698 -6.429 20.998 1.00 95.56 86 LEU A N 1
ATOM 670 C CA . LEU A 1 86 ? -6.828 -5.184 20.244 1.00 95.56 86 LEU A CA 1
ATOM 671 C C . LEU A 1 86 ? -8.051 -4.374 20.686 1.00 95.56 86 LEU A C 1
ATOM 673 O O . LEU A 1 86 ? -7.959 -3.169 20.917 1.00 95.56 86 LEU A O 1
ATOM 677 N N . LYS A 1 87 ? -9.202 -5.035 20.868 1.00 95.44 87 LYS A N 1
ATOM 678 C CA . LYS A 1 87 ? -10.430 -4.369 21.331 1.00 95.44 87 LYS A CA 1
ATOM 679 C C . LYS A 1 87 ? -10.267 -3.782 22.734 1.00 95.44 87 LYS A C 1
ATOM 681 O O . LYS A 1 87 ? -10.750 -2.683 23.016 1.00 95.44 87 LYS A O 1
ATOM 686 N N . MET A 1 88 ? -9.606 -4.526 23.617 1.00 94.75 88 MET A N 1
ATOM 687 C CA . MET A 1 88 ? -9.326 -4.087 24.982 1.00 94.75 88 MET A CA 1
ATOM 688 C C . MET A 1 88 ? -8.374 -2.887 24.985 1.00 94.75 88 MET A C 1
ATOM 690 O O . MET A 1 88 ? -8.669 -1.877 25.620 1.00 94.75 88 MET A O 1
ATOM 694 N N . TRP A 1 89 ? -7.287 -2.957 24.214 1.00 94.75 89 TRP A N 1
ATOM 695 C CA . TRP A 1 89 ? -6.356 -1.846 24.031 1.00 94.75 89 TRP A CA 1
ATOM 696 C C . TRP A 1 89 ? -7.050 -0.596 23.499 1.00 94.75 89 TRP A C 1
ATOM 698 O O . TRP A 1 89 ? -6.882 0.471 24.085 1.00 94.75 89 TRP A O 1
ATOM 708 N N . TRP A 1 90 ? -7.884 -0.727 22.463 1.00 94.88 90 TRP A 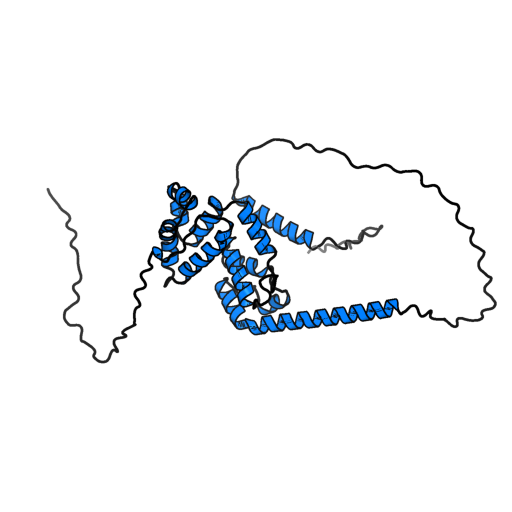N 1
ATOM 709 C CA . TRP A 1 90 ? -8.624 0.396 21.882 1.00 94.88 90 TRP A CA 1
ATOM 710 C C . TRP A 1 90 ? -9.582 1.050 22.878 1.00 94.88 90 TRP A C 1
ATOM 712 O O . TRP A 1 90 ? -9.704 2.270 22.929 1.00 94.88 90 TRP A O 1
ATOM 722 N N . SER A 1 91 ? -10.246 0.239 23.701 1.00 92.62 91 SER A N 1
ATOM 723 C CA . SER A 1 91 ? -11.182 0.727 24.720 1.00 92.62 91 SER A CA 1
ATOM 724 C C . SER A 1 91 ? -10.473 1.521 25.823 1.00 92.62 91 SER A C 1
ATOM 726 O O . SER A 1 91 ? -11.074 2.422 26.404 1.00 92.62 91 SER A O 1
ATOM 728 N N . ASN A 1 92 ? -9.191 1.227 26.060 1.00 93.25 92 ASN A N 1
ATOM 729 C CA . ASN A 1 92 ? -8.325 1.976 26.970 1.00 93.25 92 ASN A CA 1
ATOM 730 C C . ASN A 1 92 ? -7.709 3.227 26.320 1.00 93.25 92 ASN A C 1
ATOM 732 O O . ASN A 1 92 ? -7.205 4.090 27.037 1.00 93.25 92 ASN A O 1
ATOM 736 N N . GLN A 1 93 ? -7.768 3.363 24.989 1.00 88.88 93 GLN A N 1
ATOM 737 C CA . GLN A 1 93 ? -7.354 4.591 24.316 1.00 88.88 93 GLN A CA 1
ATOM 738 C C . GLN A 1 93 ? -8.423 5.672 24.527 1.00 88.88 93 GLN A C 1
ATOM 740 O O . GLN A 1 93 ? -9.506 5.655 23.933 1.00 88.88 93 GLN A O 1
ATOM 745 N N . MET A 1 94 ? -8.111 6.635 25.389 1.00 78.69 94 MET A N 1
ATOM 746 C CA . MET A 1 94 ? -8.885 7.859 25.593 1.00 78.69 94 MET A CA 1
ATOM 747 C C . MET A 1 94 ? -7.998 9.080 25.335 1.00 78.69 94 MET A C 1
ATOM 749 O O . MET A 1 94 ? -6.780 9.027 25.494 1.00 78.69 94 MET A O 1
ATOM 753 N N . GLY A 1 95 ? -8.608 10.200 24.945 1.00 83.56 95 GLY A N 1
ATOM 754 C CA . GLY A 1 95 ? -7.898 11.467 24.760 1.00 83.56 95 GLY A CA 1
ATOM 755 C C . GLY A 1 95 ? -7.288 11.648 23.368 1.00 83.56 95 GLY A C 1
ATOM 756 O O . GLY A 1 95 ? -7.873 11.238 22.366 1.00 83.56 95 GLY A O 1
ATOM 757 N N . ALA A 1 96 ? -6.134 12.319 23.307 1.00 89.31 96 ALA A N 1
ATOM 758 C CA . ALA A 1 96 ? -5.567 12.864 22.070 1.00 89.31 96 ALA A CA 1
ATOM 759 C C . ALA A 1 96 ? -5.272 11.803 20.998 1.00 89.31 96 ALA A C 1
ATOM 761 O O . ALA A 1 96 ? -5.630 12.008 19.841 1.00 89.31 96 ALA A O 1
ATOM 762 N N . LEU A 1 97 ? -4.706 10.652 21.383 1.00 89.88 97 LEU A N 1
ATOM 763 C CA . LEU A 1 97 ? -4.354 9.593 20.433 1.00 89.88 97 LEU A CA 1
ATOM 764 C C . LEU A 1 97 ? -5.585 9.055 19.695 1.00 89.88 97 LEU A C 1
ATOM 766 O O . LEU A 1 97 ? -5.557 8.868 18.484 1.00 89.88 97 LEU A O 1
ATOM 770 N N . ARG A 1 98 ? -6.697 8.847 20.408 1.00 93.00 98 ARG A N 1
ATOM 771 C CA . ARG A 1 98 ? -7.932 8.360 19.786 1.00 93.00 98 ARG A CA 1
ATOM 772 C C . ARG A 1 98 ? -8.516 9.382 18.817 1.00 93.00 98 ARG A C 1
ATOM 774 O O . ARG A 1 98 ? -8.930 8.997 17.732 1.00 93.00 98 ARG A O 1
ATOM 781 N N . VAL A 1 99 ? -8.510 10.664 19.185 1.00 93.31 99 VAL A N 1
ATOM 782 C CA . VAL A 1 99 ? -8.975 11.752 18.308 1.00 93.31 99 VAL A CA 1
ATOM 783 C C . VAL A 1 99 ? -8.120 11.835 17.045 1.00 93.31 99 VAL A C 1
ATOM 785 O O . VAL A 1 99 ? -8.656 11.963 15.948 1.00 93.31 99 VAL A O 1
ATOM 788 N N . GLU A 1 100 ? -6.800 11.714 17.183 1.00 93.31 100 GLU A N 1
ATOM 789 C CA . GLU A 1 100 ? -5.880 11.709 16.047 1.00 93.31 100 GLU A CA 1
ATOM 790 C C . GLU A 1 100 ? -6.132 10.510 15.129 1.00 93.31 100 GLU A C 1
ATOM 792 O O . GLU A 1 100 ? -6.324 10.681 13.926 1.00 93.31 100 GLU A O 1
ATOM 797 N N . MET A 1 101 ? -6.210 9.306 15.699 1.00 94.31 101 MET A N 1
ATOM 798 C CA . MET A 1 101 ? -6.484 8.082 14.948 1.00 94.31 101 MET A CA 1
ATOM 799 C C . MET A 1 101 ? -7.863 8.090 14.284 1.00 94.31 101 MET A C 1
ATOM 801 O O . MET A 1 101 ? -8.038 7.430 13.268 1.00 94.31 101 MET A O 1
ATOM 805 N N . GLN A 1 102 ? -8.837 8.826 14.826 1.00 94.25 102 GLN A N 1
ATOM 806 C CA . GLN A 1 102 ? -10.182 8.938 14.258 1.00 94.25 102 GLN A CA 1
ATOM 807 C C . GLN A 1 102 ? -10.322 10.006 13.164 1.00 94.25 102 GLN A C 1
ATOM 809 O O . GLN A 1 102 ? -11.373 10.086 12.536 1.00 94.25 102 GLN A O 1
ATOM 814 N N . ARG A 1 103 ? -9.282 10.807 12.893 1.00 93.06 103 ARG A N 1
ATOM 815 C CA . ARG A 1 103 ? -9.343 11.909 11.918 1.00 93.06 103 ARG A CA 1
ATOM 816 C C . ARG A 1 103 ? -9.668 11.435 10.500 1.00 93.06 103 ARG A C 1
ATOM 818 O O . ARG A 1 103 ? -10.500 12.018 9.803 1.00 93.06 103 ARG A O 1
ATOM 825 N N . ASP A 1 104 ? -8.951 10.415 10.054 1.00 92.00 104 ASP A N 1
ATOM 826 C CA . ASP A 1 104 ? -9.069 9.833 8.725 1.00 92.00 104 ASP A CA 1
ATOM 827 C C . ASP A 1 104 ? -8.424 8.439 8.706 1.00 92.00 104 ASP A C 1
ATOM 829 O O . ASP A 1 104 ? -7.670 8.062 9.605 1.00 92.00 104 ASP A O 1
ATOM 833 N N . TYR A 1 105 ? -8.721 7.667 7.665 1.00 92.12 105 TYR A N 1
ATOM 834 C CA . TYR A 1 105 ? -8.197 6.318 7.465 1.00 92.12 105 TYR A CA 1
ATOM 835 C C . TYR A 1 105 ? -6.660 6.235 7.496 1.00 92.12 105 TYR A C 1
ATOM 837 O O . TYR A 1 105 ? -6.111 5.253 7.994 1.00 92.12 105 TYR A O 1
ATOM 845 N N . PHE A 1 106 ? -5.946 7.246 6.997 1.00 89.81 106 PHE A N 1
ATOM 846 C CA . PHE A 1 106 ? -4.482 7.221 6.961 1.00 89.81 106 PHE A CA 1
ATOM 847 C C . PHE A 1 106 ? -3.888 7.469 8.350 1.00 89.81 106 PHE A C 1
ATOM 849 O O . PHE A 1 106 ? -2.968 6.763 8.759 1.00 89.81 106 PHE A O 1
ATOM 856 N N . ALA A 1 107 ? -4.452 8.413 9.107 1.00 91.81 107 ALA A N 1
ATOM 857 C CA . ALA A 1 107 ? -4.112 8.636 10.510 1.00 91.81 107 ALA A CA 1
ATOM 858 C C . ALA A 1 107 ? -4.409 7.389 11.356 1.00 91.81 107 ALA A C 1
ATOM 860 O O . ALA A 1 107 ? -3.614 7.016 12.219 1.00 91.81 107 ALA A O 1
ATOM 861 N N . PHE A 1 108 ? -5.508 6.697 11.055 1.00 93.94 108 PHE A N 1
ATOM 862 C CA . PHE A 1 108 ? -5.880 5.445 11.701 1.00 93.94 108 PHE A CA 1
ATOM 863 C C . PHE A 1 108 ? -4.849 4.335 11.470 1.00 93.94 108 PHE A C 1
ATOM 865 O O . PHE A 1 108 ? -4.371 3.733 12.434 1.00 93.94 108 PHE A O 1
ATOM 872 N N . LEU A 1 109 ? -4.452 4.094 10.214 1.00 93.00 109 LEU A N 1
ATOM 873 C CA . LEU A 1 109 ? -3.400 3.124 9.890 1.00 93.00 109 LEU A CA 1
ATOM 874 C C . LEU A 1 109 ? -2.058 3.497 10.524 1.00 93.00 109 LEU A C 1
ATOM 876 O O . LEU A 1 109 ? -1.402 2.646 11.125 1.00 93.00 109 LEU A O 1
ATOM 880 N N . SER A 1 110 ? -1.662 4.768 10.421 1.00 91.12 110 SER A N 1
ATOM 881 C CA . SER A 1 110 ? -0.408 5.254 10.998 1.00 91.12 110 SER A CA 1
ATOM 882 C C . SER A 1 110 ? -0.388 5.066 12.517 1.00 91.12 110 SER A C 1
ATOM 884 O O . SER A 1 110 ? 0.605 4.590 13.070 1.00 91.12 110 SER A O 1
ATOM 886 N N . GLY A 1 111 ? -1.505 5.349 13.191 1.00 92.75 111 GLY A N 1
ATOM 887 C CA . GLY A 1 111 ? -1.654 5.141 14.625 1.00 92.75 111 GLY A CA 1
ATOM 888 C C . GLY A 1 111 ? -1.593 3.669 15.029 1.00 92.75 111 GLY A C 1
ATOM 889 O O . GLY A 1 111 ? -0.914 3.352 16.003 1.00 92.75 111 GLY A O 1
ATOM 890 N N . LEU A 1 112 ? -2.220 2.766 14.267 1.00 94.25 112 LEU A N 1
ATOM 891 C CA . LEU A 1 112 ? -2.128 1.319 14.500 1.00 94.25 112 LEU A CA 1
ATOM 892 C C . LEU A 1 112 ? -0.694 0.815 14.339 1.00 94.25 112 LEU A C 1
ATOM 894 O O . LEU A 1 112 ? -0.186 0.103 15.202 1.00 94.25 112 LEU A O 1
ATOM 898 N N . ARG A 1 113 ? -0.011 1.245 13.275 1.00 92.31 113 ARG A N 1
ATOM 899 C CA . ARG A 1 113 ? 1.394 0.907 13.033 1.00 92.31 113 ARG A CA 1
ATOM 900 C C . ARG A 1 113 ? 2.310 1.388 14.160 1.00 92.31 113 ARG A C 1
ATOM 902 O O . ARG A 1 113 ? 3.234 0.677 14.520 1.00 92.31 113 ARG A O 1
ATOM 909 N N . ARG A 1 114 ? 2.085 2.595 14.689 1.00 90.19 114 ARG A N 1
ATOM 910 C CA . ARG A 1 114 ? 2.966 3.215 15.696 1.00 90.19 114 ARG A CA 1
ATOM 911 C C . ARG A 1 114 ? 2.690 2.760 17.130 1.00 90.19 114 ARG A C 1
ATOM 913 O O . ARG A 1 114 ? 3.615 2.741 17.930 1.00 90.19 114 ARG A O 1
ATOM 920 N N . ASN A 1 115 ? 1.434 2.458 17.465 1.00 92.50 115 ASN A N 1
ATOM 921 C CA . ASN A 1 115 ? 1.012 2.264 18.859 1.00 92.50 115 ASN A CA 1
ATOM 922 C C . ASN A 1 115 ? 0.514 0.849 19.177 1.00 92.50 115 ASN A C 1
ATOM 924 O O . ASN A 1 115 ? 0.386 0.521 20.356 1.00 92.50 115 ASN A O 1
ATOM 928 N N . TRP A 1 116 ? 0.184 0.042 18.164 1.00 93.75 116 TRP A N 1
ATOM 929 C CA . TRP A 1 116 ? -0.301 -1.326 18.361 1.00 93.75 116 TRP A CA 1
ATOM 930 C C . TRP A 1 116 ? 0.679 -2.374 17.838 1.00 93.75 116 TRP A C 1
ATOM 932 O O . TRP A 1 116 ? 1.062 -3.268 18.587 1.00 93.75 116 TRP A O 1
ATOM 942 N N . LEU A 1 117 ? 1.086 -2.264 16.571 1.00 92.56 117 LEU A N 1
ATOM 943 C CA . LEU A 1 117 ? 2.016 -3.220 15.971 1.00 92.56 117 LEU A CA 1
ATOM 944 C C . LEU A 1 117 ? 3.405 -3.089 16.599 1.00 92.56 117 LEU A C 1
ATOM 946 O O . LEU A 1 117 ? 3.871 -1.987 16.901 1.00 92.56 117 LEU A O 1
ATOM 950 N N . LEU A 1 118 ? 4.073 -4.225 16.786 1.00 86.56 118 LEU A N 1
ATOM 951 C CA . LEU A 1 118 ? 5.404 -4.266 17.380 1.00 86.56 118 LEU A CA 1
ATOM 952 C C . LEU A 1 118 ? 6.460 -3.680 16.434 1.00 86.56 118 LEU A C 1
ATOM 954 O O . LEU A 1 118 ? 6.357 -3.769 15.209 1.00 86.56 118 LEU A O 1
ATOM 958 N N . GLY A 1 119 ? 7.541 -3.143 17.007 1.00 86.75 119 GLY A N 1
ATOM 959 C CA . GLY A 1 119 ? 8.680 -2.650 16.223 1.00 86.75 119 GLY A CA 1
ATOM 960 C C . GLY A 1 119 ? 9.294 -3.727 15.319 1.00 86.75 119 GLY A C 1
ATOM 961 O O . GLY A 1 119 ? 9.671 -3.437 14.187 1.00 86.75 119 GLY A O 1
ATOM 962 N N . THR A 1 120 ? 9.300 -4.984 15.772 1.00 90.50 120 THR A N 1
ATOM 963 C CA . THR A 1 120 ? 9.759 -6.142 14.988 1.00 90.50 120 THR A CA 1
ATOM 964 C C . THR A 1 120 ? 8.907 -6.372 13.744 1.00 90.50 120 THR A C 1
ATOM 966 O O . THR A 1 120 ? 9.447 -6.652 12.678 1.00 90.50 120 THR A O 1
ATOM 969 N N . TRP A 1 121 ? 7.588 -6.184 13.836 1.00 93.31 121 TRP A N 1
ATOM 970 C CA . TRP A 1 121 ? 6.700 -6.295 12.680 1.00 93.31 121 TRP A CA 1
ATOM 971 C C . TRP A 1 121 ? 7.048 -5.249 11.620 1.00 93.31 121 TRP A C 1
ATOM 973 O O . TRP A 1 121 ? 7.157 -5.565 10.433 1.00 93.31 121 TRP A O 1
ATOM 983 N N . LEU A 1 122 ? 7.274 -4.001 12.045 1.00 91.75 122 LEU A N 1
ATOM 984 C CA . LEU A 1 122 ? 7.638 -2.918 11.135 1.00 91.75 122 LEU A CA 1
ATOM 985 C C . LEU A 1 122 ? 8.983 -3.182 10.447 1.00 91.75 122 LEU A C 1
ATOM 987 O O . LEU A 1 122 ? 9.111 -2.942 9.243 1.00 91.75 122 LEU A O 1
ATOM 991 N N . GLU A 1 123 ? 9.964 -3.697 11.187 1.00 93.12 123 GLU A N 1
ATOM 992 C CA . GLU A 1 123 ? 11.267 -4.094 10.650 1.00 93.12 123 GLU A CA 1
ATOM 993 C C . GLU A 1 123 ? 11.122 -5.210 9.608 1.00 93.12 123 GLU A C 1
ATOM 995 O O . GLU A 1 123 ? 11.587 -5.062 8.476 1.00 93.12 123 GLU A O 1
ATOM 1000 N N . GLU A 1 124 ? 10.396 -6.282 9.931 1.00 94.44 124 GLU A N 1
ATOM 1001 C CA . GLU A 1 124 ? 10.136 -7.387 9.006 1.00 94.44 124 GLU A CA 1
ATOM 1002 C C . GLU A 1 124 ? 9.461 -6.916 7.718 1.00 94.44 124 GLU A C 1
ATOM 1004 O O . GLU A 1 124 ? 9.888 -7.282 6.621 1.00 94.44 124 GLU A O 1
ATOM 1009 N N . ARG A 1 125 ? 8.424 -6.076 7.827 1.00 95.06 125 ARG A N 1
ATOM 1010 C CA . ARG A 1 125 ? 7.732 -5.549 6.645 1.00 95.06 125 ARG A CA 1
ATOM 1011 C C . ARG A 1 125 ? 8.608 -4.590 5.842 1.00 95.06 125 ARG A C 1
ATOM 1013 O O . ARG A 1 125 ? 8.501 -4.547 4.617 1.00 95.06 125 ARG A O 1
ATOM 1020 N N . SER A 1 126 ? 9.494 -3.845 6.498 1.00 94.38 126 SER A N 1
ATOM 1021 C CA . SER A 1 126 ? 10.466 -2.978 5.822 1.00 94.38 126 SER A CA 1
ATOM 1022 C C . SER A 1 126 ? 11.495 -3.797 5.043 1.00 94.38 126 SER A C 1
ATOM 1024 O O . SER A 1 126 ? 11.797 -3.473 3.890 1.00 94.38 126 SER A O 1
ATOM 1026 N N . ILE A 1 127 ? 11.977 -4.900 5.626 1.00 95.62 127 ILE A N 1
ATOM 1027 C CA . ILE A 1 127 ? 12.844 -5.872 4.949 1.00 95.62 127 ILE A CA 1
ATOM 1028 C C . ILE A 1 127 ? 12.105 -6.498 3.762 1.00 95.62 127 ILE A C 1
ATOM 1030 O O . ILE A 1 127 ? 12.657 -6.553 2.661 1.00 95.62 127 ILE A O 1
ATOM 1034 N N . GLU A 1 128 ? 10.848 -6.914 3.951 1.00 94.31 128 GLU A N 1
ATOM 1035 C CA . GLU A 1 128 ? 9.997 -7.447 2.886 1.00 94.31 128 GLU A CA 1
ATOM 1036 C C . GLU A 1 128 ? 9.896 -6.446 1.726 1.00 94.31 128 GLU A C 1
ATOM 1038 O O . GLU A 1 128 ? 10.243 -6.777 0.590 1.00 94.31 128 GLU A O 1
ATOM 1043 N N . PHE A 1 129 ? 9.525 -5.194 2.011 1.00 96.50 129 PHE A N 1
ATOM 1044 C CA . PHE A 1 129 ? 9.396 -4.126 1.019 1.00 96.50 129 PHE A CA 1
ATOM 1045 C C . PHE A 1 129 ? 10.701 -3.839 0.260 1.00 96.50 129 PHE A C 1
ATOM 1047 O O . PHE A 1 129 ? 10.695 -3.622 -0.961 1.00 96.50 129 PHE A O 1
ATOM 1054 N N . ALA A 1 130 ? 11.834 -3.858 0.963 1.00 95.50 130 ALA A N 1
ATOM 1055 C CA . ALA A 1 130 ? 13.151 -3.672 0.366 1.00 95.50 130 ALA A CA 1
ATOM 1056 C C . ALA A 1 130 ? 13.568 -4.861 -0.520 1.00 95.50 130 ALA A C 1
ATOM 1058 O O . ALA A 1 130 ? 14.241 -4.660 -1.535 1.00 95.50 130 ALA A O 1
ATOM 1059 N N . ALA A 1 131 ? 13.160 -6.083 -0.172 1.00 95.31 131 ALA A N 1
ATOM 1060 C CA . ALA A 1 131 ? 13.463 -7.302 -0.922 1.00 95.31 131 ALA A CA 1
ATOM 1061 C C . ALA A 1 131 ? 12.522 -7.547 -2.117 1.00 95.31 131 ALA A C 1
ATOM 1063 O O . ALA A 1 131 ? 12.835 -8.357 -3.001 1.00 95.31 131 ALA A O 1
ATOM 1064 N N . MET A 1 132 ? 11.377 -6.859 -2.163 1.00 95.62 132 MET A N 1
ATOM 1065 C CA . MET A 1 132 ? 10.403 -7.005 -3.239 1.00 95.62 132 MET A CA 1
ATOM 1066 C C . MET A 1 132 ? 11.009 -6.695 -4.610 1.00 95.62 132 MET A C 1
ATOM 1068 O O . MET A 1 132 ? 11.586 -5.629 -4.824 1.00 95.62 132 MET A O 1
ATOM 1072 N N . HIS A 1 133 ? 10.789 -7.599 -5.561 1.00 94.88 133 HIS A N 1
ATOM 1073 C CA . HIS A 1 133 ? 11.194 -7.447 -6.956 1.00 94.88 133 HIS A CA 1
ATOM 1074 C C . HIS A 1 133 ? 10.164 -8.073 -7.900 1.00 94.88 133 HIS A C 1
ATOM 1076 O O . HIS A 1 133 ? 9.336 -8.899 -7.499 1.00 94.88 133 HIS A O 1
ATOM 1082 N N . TYR A 1 134 ? 10.205 -7.649 -9.164 1.00 95.75 134 TYR A N 1
ATOM 1083 C CA . TYR A 1 134 ? 9.298 -8.138 -10.194 1.00 95.75 134 TYR A CA 1
ATOM 1084 C C . TYR A 1 134 ? 9.466 -9.653 -10.391 1.00 95.75 134 TYR A C 1
ATOM 1086 O O . TYR A 1 134 ? 10.589 -10.144 -10.495 1.00 95.75 134 TYR A O 1
ATOM 1094 N N . ARG A 1 135 ? 8.349 -10.392 -10.426 1.00 92.75 135 ARG A N 1
ATOM 1095 C CA . ARG A 1 135 ? 8.305 -11.862 -10.563 1.00 92.75 135 ARG A CA 1
ATOM 1096 C C . ARG A 1 135 ? 9.087 -12.655 -9.505 1.00 92.75 135 ARG A C 1
ATOM 1098 O O . ARG A 1 135 ? 9.660 -13.707 -9.795 1.00 92.75 135 ARG A O 1
ATOM 1105 N N . GLN A 1 136 ? 9.086 -12.177 -8.260 1.00 93.38 136 GLN A N 1
ATOM 1106 C CA . GLN A 1 136 ? 9.679 -12.895 -7.126 1.00 93.38 136 GLN A CA 1
ATOM 1107 C C . GLN A 1 136 ? 8.987 -14.239 -6.828 1.00 93.38 136 GLN A C 1
ATOM 1109 O O . GLN A 1 136 ? 7.905 -14.557 -7.331 1.00 93.38 136 GLN A O 1
ATOM 1114 N N . ARG A 1 137 ? 9.586 -15.042 -5.939 1.00 92.44 137 ARG A N 1
ATOM 1115 C CA . ARG A 1 137 ? 8.962 -16.280 -5.441 1.00 92.44 137 ARG A CA 1
ATOM 1116 C C . ARG A 1 137 ? 7.586 -15.976 -4.824 1.00 92.44 137 ARG A C 1
ATOM 1118 O O . ARG A 1 137 ? 7.469 -15.067 -4.011 1.00 92.44 137 ARG A O 1
ATOM 1125 N N . GLY A 1 138 ? 6.568 -16.741 -5.225 1.00 91.88 138 GLY A N 1
ATOM 1126 C CA . GLY A 1 138 ? 5.164 -16.527 -4.834 1.00 91.88 138 GLY A CA 1
ATOM 1127 C C . GLY A 1 138 ? 4.385 -15.562 -5.739 1.00 91.88 138 GLY A C 1
ATOM 1128 O O . GLY A 1 138 ? 3.166 -15.548 -5.685 1.00 91.88 138 GLY A O 1
ATOM 1129 N N . HIS A 1 139 ? 5.078 -14.825 -6.611 1.00 94.06 139 HIS A N 1
ATOM 1130 C CA . HIS A 1 139 ? 4.526 -13.772 -7.471 1.00 94.06 139 HIS A CA 1
ATOM 1131 C C . HIS A 1 139 ? 5.066 -13.871 -8.905 1.00 94.06 139 HIS A C 1
ATOM 1133 O O . HIS A 1 139 ? 5.286 -12.871 -9.581 1.00 94.06 139 HIS A O 1
ATOM 1139 N N . ARG A 1 140 ? 5.376 -15.090 -9.367 1.00 93.44 140 ARG A N 1
ATOM 1140 C CA . ARG A 1 140 ? 6.085 -15.316 -10.642 1.00 93.44 140 ARG A CA 1
ATOM 1141 C C . ARG A 1 140 ? 5.293 -14.860 -11.863 1.00 93.44 140 ARG A C 1
ATOM 1143 O O . ARG A 1 140 ? 5.899 -14.479 -12.860 1.00 93.44 140 ARG A O 1
ATOM 1150 N N . ASP A 1 141 ? 3.975 -14.884 -11.745 1.00 93.44 141 ASP A N 1
ATOM 1151 C CA . ASP A 1 141 ? 3.045 -14.540 -12.814 1.00 93.44 141 ASP A CA 1
ATOM 1152 C C . ASP A 1 141 ? 2.550 -13.090 -12.716 1.00 93.44 141 ASP A C 1
ATOM 1154 O O . ASP A 1 141 ? 1.692 -12.696 -13.501 1.00 93.44 141 ASP A O 1
ATOM 1158 N N . ASP A 1 142 ? 3.109 -12.288 -11.793 1.00 94.31 142 ASP A N 1
ATOM 1159 C CA . ASP A 1 142 ? 2.779 -10.868 -11.672 1.00 94.31 142 ASP A CA 1
ATOM 1160 C C . ASP A 1 142 ? 3.000 -10.163 -13.021 1.00 94.31 142 ASP A C 1
ATOM 1162 O O . ASP A 1 142 ? 4.077 -10.230 -13.639 1.00 94.31 142 ASP A O 1
ATOM 1166 N N . ASP A 1 143 ? 1.992 -9.418 -13.460 1.00 95.44 143 ASP A N 1
ATOM 1167 C CA . ASP A 1 143 ? 2.168 -8.391 -14.476 1.00 95.44 143 ASP A CA 1
ATOM 1168 C C . ASP A 1 143 ? 2.757 -7.101 -13.852 1.00 95.44 143 ASP A C 1
ATOM 1170 O O . ASP A 1 143 ? 2.793 -6.946 -12.621 1.00 95.44 143 ASP A O 1
ATOM 1174 N N . PRO A 1 144 ? 3.307 -6.178 -14.664 1.00 96.81 144 PRO A N 1
ATOM 1175 C CA . PRO A 1 144 ? 3.843 -4.916 -14.156 1.00 96.81 144 PRO A CA 1
ATOM 1176 C C . PRO A 1 144 ? 2.877 -4.140 -13.250 1.00 96.81 144 PRO A C 1
ATOM 1178 O O . PRO A 1 144 ? 3.306 -3.566 -12.246 1.00 96.81 144 PRO A O 1
ATOM 1181 N N . PHE A 1 145 ? 1.578 -4.152 -13.563 1.00 96.00 145 PHE A N 1
ATOM 1182 C CA . PHE A 1 145 ? 0.552 -3.499 -12.754 1.00 96.00 145 PHE A CA 1
ATOM 1183 C C . PHE A 1 145 ? 0.391 -4.147 -11.373 1.00 96.00 145 PHE A C 1
ATOM 1185 O O . PHE A 1 145 ? 0.401 -3.437 -10.371 1.00 96.00 145 PHE A O 1
ATOM 1192 N N . GLN A 1 146 ? 0.283 -5.472 -11.297 1.00 95.62 146 GLN A N 1
ATOM 1193 C CA . GLN A 1 146 ? 0.141 -6.241 -10.060 1.00 95.62 146 GLN A CA 1
ATOM 1194 C C . GLN A 1 146 ? 1.349 -6.047 -9.149 1.00 95.62 146 GLN A C 1
ATOM 1196 O O . GLN A 1 146 ? 1.186 -5.734 -7.967 1.00 95.62 146 GLN A O 1
ATOM 1201 N N . TYR A 1 147 ? 2.556 -6.139 -9.711 1.00 96.62 147 TYR A N 1
ATOM 1202 C CA . TYR A 1 147 ? 3.784 -5.883 -8.967 1.00 96.62 147 TYR A CA 1
ATOM 1203 C C . TYR A 1 147 ? 3.809 -4.466 -8.383 1.00 96.62 147 TYR A C 1
ATOM 1205 O O . TYR A 1 147 ? 4.089 -4.285 -7.193 1.00 96.62 147 TYR A O 1
ATOM 1213 N N . MET A 1 148 ? 3.478 -3.459 -9.199 1.00 96.44 148 MET A N 1
ATOM 1214 C CA . MET A 1 148 ? 3.475 -2.072 -8.745 1.00 96.44 148 MET A CA 1
ATOM 1215 C C . MET A 1 148 ? 2.377 -1.818 -7.710 1.00 96.44 148 MET A C 1
ATOM 1217 O O . MET A 1 148 ? 2.626 -1.158 -6.705 1.00 96.44 148 MET A O 1
ATOM 1221 N N . ASN A 1 149 ? 1.185 -2.387 -7.898 1.00 94.44 149 ASN A N 1
ATOM 1222 C CA . ASN A 1 149 ? 0.073 -2.271 -6.958 1.00 94.44 149 ASN A CA 1
ATOM 1223 C C . ASN A 1 149 ? 0.425 -2.866 -5.589 1.00 94.44 149 ASN A C 1
ATOM 1225 O O . ASN A 1 149 ? 0.169 -2.229 -4.569 1.00 94.44 149 ASN A O 1
ATOM 1229 N N . ARG A 1 150 ? 1.093 -4.027 -5.558 1.00 94.12 150 ARG A N 1
ATOM 1230 C CA . ARG A 1 150 ? 1.575 -4.641 -4.313 1.00 94.12 150 ARG A CA 1
ATOM 1231 C C . ARG A 1 150 ? 2.590 -3.746 -3.596 1.00 94.12 150 ARG A C 1
ATOM 1233 O O . ARG A 1 150 ? 2.493 -3.565 -2.385 1.00 94.12 150 ARG A O 1
ATOM 1240 N N . ARG A 1 151 ? 3.530 -3.134 -4.334 1.00 95.75 151 ARG A N 1
ATOM 1241 C CA . ARG A 1 151 ? 4.490 -2.174 -3.752 1.00 95.75 151 ARG A CA 1
ATOM 1242 C C . ARG A 1 151 ? 3.799 -0.915 -3.239 1.00 95.75 151 ARG A C 1
ATOM 1244 O O . ARG A 1 151 ? 4.120 -0.473 -2.144 1.00 95.75 151 ARG A O 1
ATOM 1251 N N . VAL A 1 152 ? 2.851 -0.353 -3.990 1.00 95.06 152 VAL A N 1
ATOM 1252 C CA . VAL A 1 152 ? 2.075 0.825 -3.563 1.00 95.06 152 VAL A CA 1
ATOM 1253 C C . VAL A 1 152 ? 1.298 0.529 -2.285 1.00 95.06 152 VAL A C 1
ATOM 1255 O O . VAL A 1 152 ? 1.320 1.347 -1.370 1.00 95.06 152 VAL A O 1
ATOM 1258 N N . PHE A 1 153 ? 0.628 -0.623 -2.211 1.00 92.62 153 PHE A N 1
ATOM 1259 C CA . PHE A 1 153 ? -0.106 -1.032 -1.019 1.00 92.62 153 PHE A CA 1
ATOM 1260 C C . PHE A 1 153 ? 0.814 -1.084 0.204 1.00 92.62 153 PHE A C 1
ATOM 1262 O O . PHE A 1 153 ? 0.577 -0.369 1.177 1.00 92.62 153 PHE A O 1
ATOM 1269 N N . LEU A 1 154 ? 1.907 -1.847 0.122 1.00 94.00 154 LEU A N 1
ATOM 1270 C CA . LEU A 1 154 ? 2.815 -2.003 1.255 1.00 94.00 154 LEU A CA 1
ATOM 1271 C C . LEU A 1 154 ? 3.500 -0.677 1.628 1.00 94.00 154 LEU A C 1
ATOM 1273 O O . LEU A 1 154 ? 3.615 -0.362 2.806 1.00 94.00 154 LEU A O 1
ATOM 1277 N N . ALA A 1 155 ? 3.870 0.157 0.652 1.00 94.69 155 ALA A N 1
ATOM 1278 C CA . ALA A 1 155 ? 4.454 1.471 0.920 1.00 94.69 155 ALA A CA 1
ATOM 1279 C C . ALA A 1 155 ? 3.489 2.409 1.667 1.00 94.69 155 ALA A C 1
ATOM 1281 O O . ALA A 1 155 ? 3.916 3.113 2.577 1.00 94.69 155 ALA A O 1
ATOM 1282 N N . ARG A 1 156 ? 2.191 2.394 1.326 1.00 90.69 156 ARG A N 1
ATOM 1283 C CA . ARG A 1 156 ? 1.157 3.180 2.027 1.00 90.69 156 ARG A CA 1
ATOM 1284 C C . ARG A 1 156 ? 0.933 2.707 3.462 1.00 90.69 156 ARG A C 1
ATOM 1286 O O . ARG A 1 156 ? 0.606 3.519 4.315 1.00 90.69 156 ARG A O 1
ATOM 1293 N N . VAL A 1 157 ? 1.097 1.410 3.718 1.00 91.19 157 VAL A N 1
ATOM 1294 C CA . VAL A 1 157 ? 1.037 0.858 5.078 1.00 91.19 157 VAL A CA 1
ATOM 1295 C C . VAL A 1 157 ? 2.285 1.255 5.873 1.00 91.19 157 VAL A C 1
ATOM 1297 O O . VAL A 1 157 ? 2.184 1.602 7.046 1.00 91.19 157 VAL A O 1
ATOM 1300 N N . LEU A 1 158 ? 3.465 1.222 5.248 1.00 92.38 158 LEU A N 1
ATOM 1301 C CA . LEU A 1 158 ? 4.738 1.406 5.944 1.00 92.38 158 LEU A CA 1
ATOM 1302 C C . LEU A 1 158 ? 5.151 2.852 6.152 1.00 92.38 158 LEU A C 1
ATOM 1304 O O . LEU A 1 158 ? 5.789 3.128 7.165 1.00 92.38 158 LEU A O 1
ATOM 1308 N N . TYR A 1 159 ? 4.777 3.775 5.269 1.00 91.19 159 TYR A N 1
ATOM 1309 C CA . TYR A 1 159 ? 5.318 5.130 5.296 1.00 91.19 159 TYR A CA 1
ATOM 1310 C C . TYR A 1 159 ? 4.251 6.220 5.235 1.00 91.19 159 TYR A C 1
ATOM 1312 O O . TYR A 1 159 ? 3.278 6.126 4.493 1.00 91.19 159 TYR A O 1
ATOM 1320 N N . ASP A 1 160 ? 4.517 7.318 5.944 1.00 89.00 160 ASP A N 1
ATOM 1321 C CA . ASP A 1 160 ? 3.707 8.538 5.902 1.00 89.00 160 ASP A CA 1
ATOM 1322 C C . ASP A 1 160 ? 4.434 9.582 5.042 1.00 89.00 160 ASP A C 1
ATOM 1324 O O . ASP A 1 160 ? 4.996 10.554 5.547 1.00 89.00 160 ASP A O 1
ATOM 1328 N N . LEU A 1 161 ? 4.510 9.323 3.735 1.00 90.88 161 LEU A N 1
ATOM 1329 C CA . LEU A 1 161 ? 5.218 10.180 2.780 1.00 90.88 161 LEU A CA 1
ATOM 1330 C C . LEU A 1 161 ? 4.257 11.096 2.033 1.00 90.88 161 LEU A C 1
ATOM 1332 O O . LEU A 1 161 ? 3.090 10.762 1.813 1.00 90.88 161 LEU A O 1
ATOM 1336 N N . ASP A 1 162 ? 4.787 12.224 1.561 1.00 91.69 162 ASP A N 1
ATOM 1337 C CA . ASP A 1 162 ? 4.082 13.032 0.575 1.00 91.69 162 ASP A CA 1
ATOM 1338 C C . ASP A 1 162 ? 3.819 12.213 -0.716 1.00 91.69 162 ASP A C 1
ATOM 1340 O O . ASP A 1 162 ? 4.532 11.239 -0.999 1.00 91.69 162 ASP A O 1
ATOM 1344 N N . PRO A 1 163 ? 2.798 12.567 -1.521 1.00 91.62 163 PRO A N 1
ATOM 1345 C CA . PRO A 1 163 ? 2.407 11.767 -2.682 1.00 91.62 163 PRO A CA 1
ATOM 1346 C C . PRO A 1 163 ? 3.528 11.511 -3.695 1.00 91.62 163 PRO A C 1
ATOM 1348 O O . PRO A 1 163 ? 3.552 10.450 -4.321 1.00 91.62 163 PRO A O 1
ATOM 1351 N N . HIS A 1 164 ? 4.462 12.449 -3.846 1.00 92.06 164 HIS A N 1
ATOM 1352 C CA . HIS A 1 164 ? 5.547 12.360 -4.815 1.00 92.06 164 HIS A CA 1
ATOM 1353 C C . HIS A 1 164 ? 6.727 11.541 -4.266 1.00 92.06 164 HIS A C 1
ATOM 1355 O O . HIS A 1 164 ? 7.258 10.671 -4.954 1.00 92.06 164 HIS A O 1
ATOM 1361 N N . ALA A 1 165 ? 7.098 11.731 -3.001 1.00 93.88 165 ALA A N 1
ATOM 1362 C CA . ALA A 1 165 ? 8.051 10.898 -2.278 1.00 93.88 165 ALA A CA 1
ATOM 1363 C C . ALA A 1 165 ? 7.569 9.443 -2.189 1.00 93.88 165 ALA A C 1
ATOM 1365 O O . ALA A 1 165 ? 8.374 8.524 -2.328 1.00 93.88 165 ALA A O 1
ATOM 1366 N N . MET A 1 166 ? 6.258 9.220 -2.058 1.00 94.94 166 MET A N 1
ATOM 1367 C CA . MET A 1 166 ? 5.666 7.885 -2.127 1.00 94.94 166 MET A CA 1
ATOM 1368 C C . MET A 1 166 ? 5.899 7.228 -3.496 1.00 94.94 166 MET A C 1
ATOM 1370 O O . MET A 1 166 ? 6.276 6.058 -3.558 1.00 94.94 166 MET A O 1
ATOM 1374 N N . VAL A 1 167 ? 5.727 7.970 -4.599 1.00 96.25 167 VAL A N 1
ATOM 1375 C CA . VAL A 1 167 ? 6.044 7.472 -5.952 1.00 96.25 167 VAL A CA 1
ATOM 1376 C C . VAL A 1 167 ? 7.515 7.077 -6.040 1.00 96.25 167 VAL A C 1
ATOM 1378 O O . VAL A 1 167 ? 7.816 5.954 -6.440 1.00 96.25 167 VAL A O 1
ATOM 1381 N N . LYS A 1 168 ? 8.426 7.946 -5.589 1.00 94.38 168 LYS A N 1
ATOM 1382 C CA . LYS A 1 168 ? 9.867 7.650 -5.565 1.00 94.38 168 LYS A CA 1
ATOM 1383 C C . LYS A 1 168 ? 10.176 6.370 -4.803 1.00 94.38 168 LYS A C 1
ATOM 1385 O O . LYS A 1 168 ? 10.849 5.490 -5.334 1.00 94.38 168 LYS A O 1
ATOM 1390 N N . GLN A 1 169 ? 9.632 6.238 -3.595 1.00 95.56 169 GLN A N 1
ATOM 1391 C CA . GLN A 1 169 ? 9.854 5.083 -2.727 1.00 95.56 169 GLN A CA 1
ATOM 1392 C C . GLN A 1 169 ? 9.364 3.775 -3.365 1.00 95.56 169 GLN A C 1
ATOM 1394 O O . GLN A 1 169 ? 10.018 2.730 -3.284 1.00 95.56 169 GLN A O 1
ATOM 1399 N N . VAL A 1 170 ? 8.220 3.827 -4.046 1.00 96.00 170 VAL A N 1
ATOM 1400 C CA . VAL A 1 170 ? 7.674 2.688 -4.786 1.00 96.00 170 VAL A CA 1
ATOM 1401 C C . VAL A 1 170 ? 8.584 2.300 -5.958 1.00 96.00 170 VAL A C 1
ATOM 1403 O O . VAL A 1 170 ? 8.819 1.106 -6.160 1.00 96.00 170 VAL A O 1
ATOM 1406 N N . LEU A 1 171 ? 9.151 3.273 -6.676 1.00 95.31 171 LEU A N 1
ATOM 1407 C CA . LEU A 1 171 ? 9.977 3.045 -7.866 1.00 95.31 171 LEU A CA 1
ATOM 1408 C C . LEU A 1 171 ? 11.415 2.575 -7.578 1.00 95.31 171 LEU A C 1
ATOM 1410 O O . LEU A 1 171 ? 12.045 2.044 -8.486 1.00 95.31 171 LEU A O 1
ATOM 1414 N N . VAL A 1 172 ? 11.929 2.665 -6.343 1.00 93.62 172 VAL A N 1
ATOM 1415 C CA . VAL A 1 172 ? 13.327 2.293 -5.991 1.00 93.62 172 VAL A CA 1
ATOM 1416 C C . VAL A 1 172 ? 13.755 0.903 -6.492 1.00 93.62 172 VAL A C 1
ATOM 1418 O O . VAL A 1 172 ? 14.906 0.707 -6.875 1.00 93.62 172 VAL A O 1
ATOM 1421 N N . LYS A 1 173 ? 12.848 -0.080 -6.478 1.00 93.00 173 LYS A N 1
ATOM 1422 C CA . LYS A 1 173 ? 13.114 -1.462 -6.924 1.00 93.00 173 LYS A CA 1
ATOM 1423 C C . LYS A 1 173 ? 12.416 -1.810 -8.237 1.00 93.00 173 LYS A C 1
ATOM 1425 O O . LYS A 1 173 ? 12.142 -2.982 -8.504 1.00 93.00 173 LYS A O 1
ATOM 1430 N N . MET A 1 174 ? 12.070 -0.822 -9.057 1.00 93.06 174 MET A N 1
ATOM 1431 C CA . MET A 1 174 ? 11.598 -1.128 -10.404 1.00 93.06 174 MET A CA 1
ATOM 1432 C C . MET A 1 174 ? 12.740 -1.741 -11.237 1.00 93.06 174 MET A C 1
ATOM 1434 O O . MET A 1 174 ? 13.897 -1.354 -11.057 1.00 93.06 174 MET A O 1
ATOM 1438 N N . PRO A 1 175 ? 12.441 -2.682 -12.149 1.00 94.06 175 PRO A N 1
ATOM 1439 C CA . PRO A 1 175 ? 13.383 -3.098 -13.182 1.00 94.06 175 PRO A CA 1
ATOM 1440 C C . PRO A 1 175 ? 13.965 -1.891 -13.927 1.00 94.06 175 PRO A C 1
ATOM 1442 O O . PRO A 1 175 ? 13.244 -0.939 -14.243 1.00 94.06 175 PRO A O 1
ATOM 1445 N N . LEU A 1 176 ? 15.269 -1.922 -14.211 1.00 91.12 176 LEU A N 1
ATOM 1446 C CA . LEU A 1 176 ? 15.972 -0.808 -14.855 1.00 91.12 176 LEU A CA 1
ATOM 1447 C C . LEU A 1 176 ? 15.374 -0.491 -16.231 1.00 91.12 176 LEU A C 1
ATOM 1449 O O . LEU A 1 176 ? 15.269 0.670 -16.620 1.00 91.12 176 LEU A O 1
ATOM 1453 N N . GLU A 1 177 ? 14.918 -1.523 -16.930 1.00 91.88 177 GLU A N 1
ATOM 1454 C CA . GLU A 1 177 ? 14.263 -1.474 -18.233 1.00 91.88 177 GLU A CA 1
ATOM 1455 C C . GLU A 1 177 ? 13.013 -0.588 -18.220 1.00 91.88 177 GLU A C 1
ATOM 1457 O O . GLU A 1 177 ? 12.650 0.003 -19.235 1.00 91.88 177 GLU A O 1
ATOM 1462 N N . TRP A 1 178 ? 12.345 -0.483 -17.069 1.00 94.50 178 TRP A N 1
ATOM 1463 C CA . TRP A 1 178 ? 11.125 0.303 -16.920 1.00 94.50 178 TRP A CA 1
ATOM 1464 C C . TRP A 1 178 ? 11.397 1.775 -16.629 1.00 94.50 178 TRP A C 1
ATOM 1466 O O . TRP A 1 178 ? 10.521 2.600 -16.876 1.00 94.50 178 TRP A O 1
ATOM 1476 N N . SER A 1 179 ? 12.592 2.119 -16.139 1.00 91.12 179 SER A N 1
ATOM 1477 C CA . SER A 1 179 ? 12.924 3.483 -15.704 1.00 91.12 179 SER A CA 1
ATOM 1478 C C . SER A 1 179 ? 12.681 4.528 -16.798 1.00 91.12 179 SER A C 1
ATOM 1480 O O . SER A 1 179 ? 12.020 5.540 -16.560 1.00 91.12 179 SER A O 1
ATOM 1482 N N . TYR A 1 180 ? 13.123 4.231 -18.022 1.00 88.44 180 TYR A N 1
ATOM 1483 C CA . TYR A 1 180 ? 12.953 5.089 -19.195 1.00 88.44 180 TYR A CA 1
ATOM 1484 C C . TYR A 1 180 ? 11.514 5.137 -19.715 1.00 88.44 180 TYR A C 1
ATOM 1486 O O . TYR A 1 180 ? 11.131 6.098 -20.374 1.00 88.44 180 TYR A O 1
ATOM 1494 N N . ILE A 1 181 ? 10.729 4.093 -19.444 1.00 91.88 181 ILE A N 1
ATOM 1495 C CA . ILE A 1 181 ? 9.362 3.942 -19.946 1.00 91.88 181 ILE A CA 1
ATOM 1496 C C . ILE A 1 181 ? 8.382 4.688 -19.036 1.00 91.88 181 ILE A C 1
ATOM 1498 O O . ILE A 1 181 ? 7.505 5.384 -19.530 1.00 91.88 181 ILE A O 1
ATOM 1502 N N . ILE A 1 182 ? 8.548 4.549 -17.717 1.00 91.75 182 ILE A N 1
ATOM 1503 C CA . ILE A 1 182 ? 7.650 5.128 -16.710 1.00 91.75 182 ILE A CA 1
ATOM 1504 C C . ILE A 1 182 ? 7.911 6.629 -16.520 1.00 91.75 182 ILE A C 1
ATOM 1506 O O . ILE A 1 182 ? 6.969 7.382 -16.304 1.00 91.75 182 ILE A O 1
ATOM 1510 N N . GLY A 1 183 ? 9.168 7.082 -16.589 1.00 83.06 183 GLY A N 1
ATOM 1511 C CA . GLY A 1 183 ? 9.501 8.509 -16.527 1.00 83.06 183 GLY A CA 1
ATOM 1512 C C . GLY A 1 183 ? 9.034 9.213 -15.241 1.00 83.06 183 GLY A C 1
ATOM 1513 O O . GLY A 1 183 ? 8.148 10.065 -15.287 1.00 83.06 183 GLY A O 1
ATOM 1514 N N . GLU A 1 184 ? 9.683 8.900 -14.112 1.00 76.69 184 GLU A N 1
ATOM 1515 C CA . GLU A 1 184 ? 9.364 9.358 -12.740 1.00 76.69 184 GLU A CA 1
ATOM 1516 C C . GLU A 1 184 ? 8.889 10.821 -12.621 1.00 76.69 184 GLU A C 1
ATOM 1518 O O . GLU A 1 184 ? 7.910 11.096 -11.930 1.00 76.69 184 GLU A O 1
ATOM 1523 N N . HIS A 1 185 ? 9.546 11.761 -13.310 1.00 75.62 185 HIS A N 1
ATOM 1524 C CA . HIS A 1 185 ? 9.343 13.207 -13.141 1.00 75.62 185 HIS A CA 1
ATOM 1525 C C . HIS A 1 185 ? 7.932 13.726 -13.458 1.00 75.62 185 HIS A C 1
ATOM 1527 O O . HIS A 1 185 ? 7.593 14.836 -13.052 1.00 75.62 185 HIS A O 1
ATOM 1533 N N . HIS A 1 186 ? 7.112 12.957 -14.174 1.00 81.44 186 HIS A N 1
ATOM 1534 C CA . HIS A 1 186 ? 5.779 13.390 -14.609 1.00 81.44 186 HIS A CA 1
ATOM 1535 C C . HIS A 1 186 ? 4.643 12.757 -13.796 1.00 81.44 186 HIS A C 1
ATOM 1537 O O . HIS A 1 186 ? 3.472 12.949 -14.126 1.00 81.44 186 HIS A O 1
ATOM 1543 N N . ILE A 1 187 ? 4.967 11.995 -12.746 1.00 92.56 187 ILE A N 1
ATOM 1544 C CA . ILE A 1 187 ? 3.991 11.214 -11.987 1.00 92.56 187 ILE A CA 1
ATOM 1545 C C . ILE A 1 187 ? 3.801 11.833 -10.592 1.00 92.56 187 ILE A C 1
ATOM 1547 O O . ILE A 1 187 ? 4.639 11.644 -9.712 1.00 92.56 187 ILE A O 1
ATOM 1551 N N . PRO A 1 188 ? 2.695 12.565 -10.353 1.00 92.50 188 PRO A N 1
ATOM 1552 C CA . PRO A 1 188 ? 2.512 13.326 -9.116 1.00 92.50 188 PRO A CA 1
ATOM 1553 C C . PRO A 1 188 ? 2.110 12.467 -7.912 1.00 92.50 188 PRO A C 1
ATOM 1555 O O . PRO A 1 188 ? 2.306 12.880 -6.772 1.00 92.50 188 PRO A O 1
ATOM 1558 N N . ASN A 1 189 ? 1.490 11.305 -8.136 1.00 93.94 189 ASN A N 1
ATOM 1559 C CA . ASN A 1 189 ? 1.009 10.431 -7.071 1.00 93.94 189 ASN A CA 1
ATOM 1560 C C . ASN A 1 189 ? 0.909 8.969 -7.531 1.00 93.94 189 ASN A C 1
ATOM 1562 O O . ASN A 1 189 ? 0.991 8.649 -8.720 1.00 93.94 189 ASN A O 1
ATOM 1566 N N . THR A 1 190 ? 0.708 8.075 -6.564 1.00 94.19 190 THR A N 1
ATOM 1567 C CA . THR A 1 190 ? 0.661 6.627 -6.807 1.00 94.19 190 THR A CA 1
ATOM 1568 C C . THR A 1 190 ? -0.565 6.168 -7.600 1.00 94.19 190 THR A C 1
ATOM 1570 O O . THR A 1 190 ? -0.486 5.142 -8.265 1.00 94.19 190 THR A O 1
ATOM 1573 N N . ASP A 1 191 ? -1.672 6.912 -7.613 1.00 92.31 191 ASP A N 1
ATOM 1574 C CA . ASP A 1 191 ? -2.846 6.542 -8.417 1.00 92.31 191 ASP A CA 1
ATOM 1575 C C . ASP A 1 191 ? -2.599 6.814 -9.910 1.00 92.31 191 ASP A C 1
ATOM 1577 O O . ASP A 1 191 ? -2.906 5.977 -10.764 1.00 92.31 191 ASP A O 1
ATOM 1581 N N . VAL A 1 192 ? -1.959 7.946 -10.228 1.00 95.19 192 VAL A N 1
ATOM 1582 C CA . VAL A 1 192 ? -1.488 8.258 -11.586 1.00 95.19 192 VAL A CA 1
ATOM 1583 C C . VAL A 1 192 ? -0.415 7.262 -12.019 1.00 95.19 192 VAL A C 1
ATOM 1585 O O . VAL A 1 192 ? -0.477 6.784 -13.151 1.00 95.19 192 VAL A O 1
ATOM 1588 N N . LEU A 1 193 ? 0.505 6.882 -11.121 1.00 95.62 193 LEU A N 1
ATOM 1589 C CA . LEU A 1 193 ? 1.491 5.828 -11.385 1.00 95.62 193 LEU A CA 1
ATOM 1590 C C . LEU A 1 193 ? 0.808 4.525 -11.805 1.00 95.62 193 LEU A C 1
ATOM 1592 O O . LEU A 1 193 ? 1.139 3.960 -12.843 1.00 95.62 193 LEU A O 1
ATOM 1596 N N . LEU A 1 194 ? -0.152 4.048 -11.010 1.00 95.62 194 LEU A N 1
ATOM 1597 C CA . LEU A 1 194 ? -0.827 2.778 -11.267 1.00 95.62 194 LEU A CA 1
ATOM 1598 C C . LEU A 1 194 ? -1.631 2.810 -12.566 1.00 95.62 194 LEU A C 1
ATOM 1600 O O . LEU A 1 194 ? -1.598 1.838 -13.320 1.00 95.62 194 LEU A O 1
ATOM 1604 N N . LYS A 1 195 ? -2.305 3.926 -12.864 1.00 95.19 195 LYS A N 1
ATOM 1605 C CA . LYS A 1 195 ? -2.977 4.118 -14.153 1.00 95.19 195 LYS A CA 1
ATOM 1606 C C . LYS A 1 195 ? -1.977 4.048 -15.310 1.00 95.19 195 LYS A C 1
ATOM 1608 O O . LYS A 1 195 ? -2.192 3.298 -16.255 1.00 95.19 195 LYS A O 1
ATOM 1613 N N . HIS A 1 196 ? -0.869 4.775 -15.204 1.00 95.00 196 HIS A N 1
ATOM 1614 C CA . HIS A 1 196 ? 0.158 4.823 -16.238 1.00 95.00 196 HIS A CA 1
ATOM 1615 C C . HIS A 1 196 ? 0.795 3.447 -16.493 1.00 95.00 196 HIS A C 1
ATOM 1617 O O . HIS A 1 196 ? 0.885 3.001 -17.635 1.00 95.00 196 HIS A O 1
ATOM 1623 N N . VAL A 1 197 ? 1.149 2.720 -15.428 1.00 95.94 197 VAL A N 1
ATOM 1624 C CA . VAL A 1 197 ? 1.674 1.348 -15.519 1.00 95.94 197 VAL A CA 1
ATOM 1625 C C . VAL A 1 197 ? 0.650 0.405 -16.150 1.00 95.94 197 VAL A C 1
ATOM 1627 O O . VAL A 1 197 ? 1.018 -0.432 -16.973 1.00 95.94 197 VAL A O 1
ATOM 1630 N N . LYS A 1 198 ? -0.638 0.555 -15.819 1.00 96.06 198 LYS A N 1
ATOM 1631 C CA . LYS A 1 198 ? -1.716 -0.237 -16.424 1.00 96.06 198 LYS A CA 1
ATOM 1632 C C . LYS A 1 198 ? -1.831 0.008 -17.929 1.00 96.06 198 LYS A C 1
ATOM 1634 O O . LYS A 1 198 ? -1.948 -0.952 -18.689 1.00 96.06 198 LYS A O 1
ATOM 1639 N N . ASP A 1 199 ? -1.750 1.265 -18.358 1.00 95.50 199 ASP A N 1
ATOM 1640 C CA . ASP A 1 199 ? -1.808 1.640 -19.774 1.00 95.50 199 ASP A CA 1
ATOM 1641 C C . ASP A 1 199 ? -0.590 1.094 -20.548 1.00 95.50 199 ASP A C 1
ATOM 1643 O O . ASP A 1 199 ? -0.712 0.644 -21.689 1.00 95.50 199 ASP A O 1
ATOM 1647 N N . MET A 1 200 ? 0.583 1.050 -19.908 1.00 94.81 200 MET A N 1
ATOM 1648 C CA . MET A 1 200 ? 1.844 0.595 -20.510 1.00 94.81 200 MET A CA 1
ATOM 1649 C C . MET A 1 200 ? 2.189 -0.873 -20.233 1.00 94.81 200 MET A C 1
ATOM 1651 O O . MET A 1 200 ? 3.284 -1.322 -20.579 1.00 94.81 200 MET A O 1
ATOM 1655 N N . ASN A 1 201 ? 1.272 -1.647 -19.648 1.00 94.19 201 ASN A N 1
ATOM 1656 C CA . ASN A 1 201 ? 1.543 -2.990 -19.125 1.00 94.19 201 ASN A CA 1
ATOM 1657 C C . ASN A 1 201 ? 2.197 -3.916 -20.170 1.00 94.19 201 ASN A C 1
ATOM 1659 O O . ASN A 1 201 ? 3.168 -4.623 -19.890 1.00 94.19 201 ASN A O 1
ATOM 1663 N N . ARG A 1 202 ? 1.713 -3.855 -21.420 1.00 94.94 202 ARG A N 1
ATOM 1664 C CA . ARG A 1 202 ? 2.269 -4.620 -22.550 1.00 94.94 202 ARG A CA 1
ATOM 1665 C C . ARG A 1 202 ? 3.695 -4.192 -22.890 1.00 94.94 202 ARG A C 1
ATOM 1667 O O . ARG A 1 202 ? 4.557 -5.048 -23.049 1.00 94.94 202 ARG A O 1
ATOM 1674 N N . THR A 1 203 ? 3.950 -2.890 -22.964 1.00 95.25 203 THR A N 1
ATOM 1675 C CA . THR A 1 203 ? 5.270 -2.329 -23.285 1.00 95.25 203 THR A CA 1
ATOM 1676 C C . THR A 1 203 ? 6.301 -2.696 -22.220 1.00 95.25 203 THR A C 1
ATOM 1678 O O . THR A 1 203 ? 7.389 -3.154 -22.558 1.00 95.25 203 THR A O 1
ATOM 1681 N N . LEU A 1 204 ? 5.937 -2.571 -20.941 1.00 95.56 204 LEU A N 1
ATOM 1682 C CA . LEU A 1 204 ? 6.794 -2.922 -19.803 1.00 95.56 204 LEU A CA 1
ATOM 1683 C C . LEU A 1 204 ? 7.128 -4.420 -19.777 1.00 95.56 204 LEU A C 1
ATOM 1685 O O . LEU A 1 204 ? 8.271 -4.806 -19.526 1.00 95.56 204 LEU A O 1
ATOM 1689 N N . THR A 1 205 ? 6.144 -5.264 -20.097 1.00 95.38 205 THR A N 1
ATOM 1690 C CA . THR A 1 205 ? 6.342 -6.715 -20.202 1.00 95.38 205 THR A CA 1
ATOM 1691 C C . THR A 1 205 ? 7.282 -7.064 -21.357 1.00 95.38 205 THR A C 1
ATOM 1693 O O . THR A 1 205 ? 8.221 -7.838 -21.177 1.00 95.38 205 THR A O 1
ATOM 1696 N N . SER A 1 206 ? 7.072 -6.473 -22.538 1.00 94.19 206 SER A N 1
ATOM 1697 C CA . SER A 1 206 ? 7.941 -6.691 -23.698 1.00 94.19 206 SER A CA 1
ATOM 1698 C C . SER A 1 206 ? 9.374 -6.234 -23.433 1.00 94.19 206 SER A C 1
ATOM 1700 O O . SER A 1 206 ? 10.303 -6.983 -23.724 1.00 94.19 206 SER A O 1
ATOM 1702 N N . ALA A 1 207 ? 9.564 -5.054 -22.834 1.00 93.31 207 ALA A N 1
ATOM 1703 C CA . ALA A 1 207 ? 10.886 -4.535 -22.483 1.00 93.31 207 ALA A CA 1
ATOM 1704 C C . ALA A 1 207 ? 11.654 -5.499 -21.565 1.00 93.31 207 ALA A C 1
ATOM 1706 O O . ALA A 1 207 ? 12.820 -5.797 -21.820 1.00 93.31 207 ALA A O 1
ATOM 1707 N N . MET A 1 208 ? 10.975 -6.064 -20.560 1.00 93.00 208 MET A N 1
ATOM 1708 C CA . MET A 1 208 ? 11.576 -7.055 -19.667 1.00 93.00 208 MET A CA 1
ATOM 1709 C C . MET A 1 208 ? 11.966 -8.340 -20.407 1.00 93.00 208 MET A C 1
ATOM 1711 O O . MET A 1 208 ? 13.061 -8.866 -20.213 1.00 93.00 208 MET A O 1
ATOM 1715 N N . ASN A 1 209 ? 11.091 -8.845 -21.279 1.00 91.31 209 ASN A N 1
ATOM 1716 C CA . ASN A 1 209 ? 11.374 -10.056 -22.049 1.00 91.31 209 ASN A CA 1
ATOM 1717 C C . ASN A 1 209 ? 12.575 -9.860 -22.992 1.00 91.31 209 ASN A C 1
ATOM 1719 O O . ASN A 1 209 ? 13.403 -10.760 -23.121 1.00 91.31 209 ASN A O 1
ATOM 1723 N N . HIS A 1 210 ? 12.705 -8.685 -23.618 1.00 90.06 210 HIS A N 1
ATOM 1724 C CA . HIS A 1 210 ? 13.862 -8.359 -24.455 1.00 90.06 210 HIS A CA 1
ATOM 1725 C C . HIS A 1 210 ? 15.163 -8.319 -23.646 1.00 90.06 210 HIS A C 1
ATOM 1727 O O . HIS A 1 210 ? 16.130 -8.967 -24.037 1.00 90.06 210 HIS A O 1
ATOM 1733 N N . ALA A 1 211 ? 15.174 -7.675 -22.477 1.00 88.12 211 ALA A N 1
ATOM 1734 C CA . ALA A 1 211 ? 16.356 -7.651 -21.613 1.00 88.12 211 ALA A CA 1
ATOM 1735 C C . ALA A 1 211 ? 16.768 -9.051 -21.113 1.00 88.12 211 ALA A C 1
ATOM 1737 O O . ALA A 1 211 ? 17.957 -9.377 -21.024 1.00 88.12 211 ALA A O 1
ATOM 1738 N N . GLN A 1 212 ? 15.796 -9.926 -20.835 1.00 86.06 212 GLN A N 1
ATOM 1739 C CA . GLN A 1 212 ? 16.063 -11.323 -20.475 1.00 86.06 212 GLN A CA 1
ATOM 1740 C C . GLN A 1 212 ? 16.674 -12.121 -21.634 1.00 86.06 212 GLN A C 1
ATOM 1742 O O . GLN A 1 212 ? 17.575 -12.934 -21.422 1.00 86.06 212 GLN A O 1
ATOM 1747 N N . LEU A 1 213 ? 16.218 -11.887 -22.866 1.00 87.19 213 LEU A N 1
ATOM 1748 C CA . LEU A 1 213 ? 16.793 -12.527 -24.049 1.00 87.19 213 LEU A CA 1
ATOM 1749 C C . LEU A 1 213 ? 18.217 -12.031 -24.318 1.00 87.19 213 LEU A C 1
ATOM 1751 O O . LEU A 1 213 ? 19.106 -12.851 -24.550 1.00 87.19 213 LEU A O 1
ATOM 1755 N N . ASP A 1 214 ? 18.446 -10.722 -24.238 1.00 88.62 214 ASP A N 1
ATOM 1756 C CA . ASP A 1 214 ? 19.754 -10.114 -24.489 1.00 88.62 214 ASP A CA 1
ATOM 1757 C C . ASP A 1 214 ? 20.799 -10.584 -23.469 1.00 88.62 214 ASP A C 1
ATOM 1759 O O . ASP A 1 214 ? 21.905 -10.984 -23.843 1.00 88.62 214 ASP A O 1
ATOM 1763 N N . SER A 1 215 ? 20.438 -10.634 -22.183 1.00 87.31 215 SER A N 1
ATOM 1764 C CA . SER A 1 215 ? 21.317 -11.162 -21.130 1.00 87.31 215 SER A CA 1
ATOM 1765 C C . SER A 1 215 ? 21.632 -12.651 -21.318 1.00 87.31 215 SER A C 1
ATOM 1767 O O . SER A 1 215 ? 22.789 -13.057 -21.190 1.00 87.31 215 SER A O 1
ATOM 1769 N N . ALA A 1 216 ? 20.651 -13.471 -21.708 1.00 87.88 216 ALA A N 1
ATOM 1770 C CA . ALA A 1 216 ? 20.881 -14.882 -22.014 1.00 87.88 216 ALA A CA 1
ATOM 1771 C C . ALA A 1 216 ? 21.814 -15.075 -23.224 1.00 87.88 216 ALA A C 1
ATOM 1773 O O . ALA A 1 216 ? 22.679 -15.953 -23.213 1.00 87.88 216 ALA A O 1
ATOM 1774 N N . GLN A 1 217 ? 21.669 -14.254 -24.267 1.00 90.44 217 GLN A N 1
ATOM 1775 C CA . GLN A 1 217 ? 22.561 -14.282 -25.427 1.00 90.44 217 GLN A CA 1
ATOM 1776 C C . GLN A 1 217 ? 23.986 -13.847 -25.069 1.00 90.44 217 GLN A C 1
ATOM 1778 O O . GLN A 1 217 ? 24.945 -14.468 -25.533 1.00 90.44 217 GLN A O 1
ATOM 1783 N N . LEU A 1 218 ? 24.133 -12.812 -24.235 1.00 89.44 218 LEU A N 1
ATOM 1784 C CA . LEU A 1 218 ? 25.429 -12.351 -23.742 1.00 89.44 218 LEU A CA 1
ATOM 1785 C C . LEU A 1 218 ? 26.143 -13.456 -22.956 1.00 89.44 218 LEU A C 1
ATOM 1787 O O . LEU A 1 218 ? 27.303 -13.745 -23.239 1.00 89.44 218 LEU A O 1
ATOM 1791 N N . ASN A 1 219 ? 25.438 -14.120 -22.037 1.00 90.94 219 ASN A N 1
ATOM 1792 C CA . ASN A 1 219 ? 26.003 -15.206 -21.236 1.00 90.94 219 ASN A CA 1
ATOM 1793 C C . ASN A 1 219 ? 26.474 -16.370 -22.114 1.00 90.94 219 ASN A C 1
ATOM 1795 O O . ASN A 1 219 ? 27.609 -16.812 -21.975 1.00 90.94 219 ASN A O 1
ATOM 1799 N N . ARG A 1 220 ? 25.681 -16.780 -23.113 1.00 91.56 220 ARG A N 1
ATOM 1800 C CA . ARG A 1 220 ? 26.105 -17.809 -24.083 1.00 91.56 220 ARG A CA 1
ATOM 1801 C C . ARG A 1 220 ? 27.356 -17.404 -24.864 1.00 91.56 220 ARG A C 1
ATOM 1803 O O . ARG A 1 220 ? 28.199 -18.244 -25.163 1.00 91.56 220 ARG A O 1
ATOM 1810 N N . ARG A 1 221 ? 27.483 -16.123 -25.232 1.00 90.31 221 ARG A N 1
ATOM 1811 C CA . ARG A 1 221 ? 28.685 -15.613 -25.912 1.00 90.31 221 ARG A CA 1
ATOM 1812 C C . ARG A 1 221 ? 29.899 -15.613 -24.988 1.00 90.31 221 ARG A C 1
ATOM 1814 O O . ARG A 1 221 ? 30.981 -15.961 -25.449 1.00 90.31 221 ARG A O 1
ATOM 1821 N N . LEU A 1 222 ? 29.727 -15.248 -23.719 1.00 91.69 222 LEU A N 1
ATOM 1822 C CA . LEU A 1 222 ? 30.791 -15.303 -22.716 1.00 91.69 222 LEU A CA 1
ATOM 1823 C C . LEU A 1 222 ? 31.258 -16.744 -22.492 1.00 91.69 222 LEU A C 1
ATOM 1825 O O . LEU A 1 222 ? 32.447 -17.009 -22.631 1.00 91.69 222 LEU A O 1
ATOM 1829 N N . GLU A 1 223 ? 30.335 -17.684 -22.294 1.00 93.19 223 GLU A N 1
ATOM 1830 C CA . GLU A 1 223 ? 30.641 -19.116 -22.168 1.00 93.19 223 GLU A CA 1
ATOM 1831 C C . GLU A 1 223 ? 31.377 -19.656 -23.407 1.00 93.19 223 GLU A C 1
ATOM 1833 O O . GLU A 1 223 ? 32.362 -20.384 -23.289 1.00 93.19 223 GLU A O 1
ATOM 1838 N N . ALA A 1 224 ? 30.959 -19.260 -24.615 1.00 90.44 224 ALA A N 1
ATOM 1839 C CA . ALA A 1 224 ? 31.638 -19.652 -25.851 1.00 90.44 224 ALA A CA 1
ATOM 1840 C C . ALA A 1 224 ? 33.067 -19.082 -25.953 1.00 90.44 224 ALA A C 1
ATOM 1842 O O . ALA A 1 224 ? 33.967 -19.753 -26.468 1.00 90.44 224 ALA A O 1
ATOM 1843 N N . LEU A 1 225 ? 33.294 -17.855 -25.473 1.00 90.75 225 LEU A N 1
ATOM 1844 C CA . LEU A 1 225 ? 34.626 -17.248 -25.419 1.00 90.75 225 LEU A CA 1
ATOM 1845 C C . LEU A 1 225 ? 35.513 -17.925 -24.370 1.00 90.75 225 LEU A C 1
ATOM 1847 O O . LEU A 1 225 ? 36.676 -18.199 -24.663 1.00 90.75 225 LEU A O 1
ATOM 1851 N N . GLU A 1 226 ? 34.972 -18.247 -23.196 1.00 91.50 226 GLU A N 1
ATOM 1852 C CA . GLU A 1 226 ? 35.677 -18.982 -22.143 1.00 91.50 226 GLU A CA 1
ATOM 1853 C C . GLU A 1 226 ? 36.058 -20.392 -22.606 1.00 91.50 226 GLU A C 1
ATOM 1855 O O . GLU A 1 226 ? 37.215 -20.792 -22.472 1.00 91.50 226 GLU A O 1
ATOM 1860 N N . ALA A 1 227 ? 35.142 -21.114 -23.258 1.00 87.56 227 ALA A N 1
ATOM 1861 C CA . ALA A 1 227 ? 35.422 -22.426 -23.839 1.00 87.56 227 ALA A CA 1
ATOM 1862 C C . ALA A 1 227 ? 36.505 -22.357 -24.931 1.00 87.56 227 ALA A C 1
ATOM 1864 O O . ALA A 1 227 ? 37.386 -23.217 -25.001 1.00 87.56 227 ALA A O 1
ATOM 1865 N N . LYS A 1 228 ? 36.490 -21.309 -25.767 1.00 86.44 228 LYS A N 1
ATOM 1866 C CA . LYS A 1 228 ? 37.517 -21.082 -26.795 1.00 86.44 228 LYS A CA 1
ATOM 1867 C C . LYS A 1 228 ? 38.874 -20.710 -26.192 1.00 86.44 228 LYS A C 1
ATOM 1869 O O . LYS A 1 228 ? 39.897 -21.130 -26.728 1.00 86.44 228 LYS A O 1
ATOM 1874 N N . ALA A 1 229 ? 38.896 -19.955 -25.095 1.00 82.50 229 ALA A N 1
ATOM 1875 C CA . ALA A 1 229 ? 40.116 -19.629 -24.362 1.00 82.50 229 ALA A CA 1
ATOM 1876 C C . ALA A 1 229 ? 40.699 -20.868 -23.658 1.00 82.50 229 ALA A C 1
ATOM 1878 O O . ALA A 1 229 ? 41.901 -21.107 -23.746 1.00 82.50 229 ALA A O 1
ATOM 1879 N N . ALA A 1 230 ? 39.853 -21.706 -23.052 1.00 79.06 230 ALA A N 1
ATOM 1880 C CA . ALA A 1 230 ? 40.259 -22.955 -22.408 1.00 79.06 230 ALA A CA 1
ATOM 1881 C C . ALA A 1 230 ? 40.754 -24.015 -23.414 1.00 79.06 230 ALA A C 1
ATOM 1883 O O . ALA A 1 230 ? 41.727 -24.718 -23.152 1.00 79.06 230 ALA A O 1
ATOM 1884 N N . GLY A 1 231 ? 40.138 -24.098 -24.599 1.00 66.25 231 GLY A N 1
ATOM 1885 C CA . GLY A 1 231 ? 40.596 -24.950 -25.708 1.00 66.25 231 GLY A CA 1
ATOM 1886 C C . GLY A 1 231 ? 41.756 -24.361 -26.527 1.00 66.25 231 GLY A C 1
ATOM 1887 O O . GLY A 1 231 ? 42.269 -25.013 -27.438 1.00 66.25 231 GLY A O 1
ATOM 1888 N N . GLY A 1 232 ? 42.167 -23.126 -26.223 1.00 56.84 232 GLY A N 1
ATOM 1889 C CA . GLY A 1 232 ? 43.133 -22.321 -26.970 1.00 56.84 232 GLY A CA 1
ATOM 1890 C C . GLY A 1 232 ? 44.600 -22.574 -26.631 1.00 56.84 232 GLY A C 1
ATOM 1891 O O . GLY A 1 232 ? 45.448 -21.808 -27.076 1.00 56.84 232 GLY A O 1
ATOM 1892 N N . ASN A 1 233 ? 44.935 -23.653 -25.918 1.00 52.09 233 ASN A N 1
ATOM 1893 C CA . ASN A 1 233 ? 46.323 -24.075 -25.703 1.00 52.09 233 ASN A CA 1
ATOM 1894 C C . ASN A 1 233 ? 46.914 -24.760 -26.956 1.00 52.09 233 ASN A C 1
ATOM 1896 O O . ASN A 1 233 ? 47.633 -25.755 -26.874 1.00 52.09 233 ASN A O 1
ATOM 1900 N N . ARG A 1 234 ? 46.604 -24.245 -28.154 1.00 54.56 234 ARG A N 1
ATOM 1901 C CA . ARG A 1 234 ? 47.425 -24.527 -29.330 1.00 54.56 234 ARG A CA 1
ATOM 1902 C C . ARG A 1 234 ? 48.651 -23.652 -29.195 1.00 54.56 234 ARG A C 1
ATOM 1904 O O . ARG A 1 234 ? 48.610 -22.465 -29.502 1.00 54.56 234 ARG A O 1
ATOM 1911 N N . VAL A 1 235 ? 49.720 -24.277 -28.710 1.00 49.28 235 VAL A N 1
ATOM 1912 C CA . VAL A 1 235 ? 51.095 -23.824 -28.886 1.00 49.28 235 VAL A CA 1
ATOM 1913 C C . VAL A 1 235 ? 51.207 -23.318 -30.319 1.00 49.28 235 VAL A C 1
ATOM 1915 O O . VAL A 1 235 ? 51.191 -24.097 -31.274 1.00 49.28 235 VAL A O 1
ATOM 1918 N N . TRP A 1 236 ? 51.254 -21.998 -30.481 1.00 43.91 236 TRP A N 1
ATOM 1919 C CA . TRP A 1 236 ? 51.783 -21.415 -31.694 1.00 43.91 236 TRP A CA 1
ATOM 1920 C C . TRP A 1 236 ? 53.237 -21.858 -31.717 1.00 43.91 236 TRP A C 1
ATOM 1922 O O . TRP A 1 236 ? 54.089 -21.249 -31.077 1.00 43.91 236 TRP A O 1
ATOM 1932 N N . HIS A 1 237 ? 53.515 -22.966 -32.405 1.00 44.28 237 HIS A N 1
ATOM 1933 C CA . HIS A 1 237 ? 54.849 -23.220 -32.903 1.00 44.28 237 HIS A CA 1
ATOM 1934 C C . HIS A 1 237 ? 55.133 -22.076 -33.866 1.00 44.28 237 HIS A C 1
ATOM 1936 O O . HIS A 1 237 ? 54.827 -22.139 -35.058 1.00 44.28 237 HIS A O 1
ATOM 1942 N N . THR A 1 238 ? 55.685 -20.989 -33.332 1.00 48.41 238 THR A N 1
ATOM 1943 C CA . THR A 1 238 ? 56.514 -20.118 -34.133 1.00 48.41 238 THR A CA 1
ATOM 1944 C C . THR A 1 238 ? 57.570 -21.052 -34.709 1.00 48.41 238 THR A C 1
ATOM 1946 O O . THR A 1 238 ? 58.378 -21.640 -33.992 1.00 48.41 238 THR A O 1
ATOM 1949 N N . LYS A 1 239 ? 57.521 -21.280 -36.023 1.00 49.16 239 LYS A N 1
ATOM 1950 C CA . LYS A 1 239 ? 58.686 -21.762 -36.759 1.00 49.16 239 LYS A CA 1
ATOM 1951 C C . LYS A 1 239 ? 59.711 -20.629 -36.696 1.00 49.16 239 LYS A C 1
ATOM 1953 O O . LYS A 1 239 ? 59.866 -19.870 -37.644 1.00 49.16 239 LYS A O 1
ATOM 1958 N N . SER A 1 240 ? 60.304 -20.438 -35.523 1.00 42.94 240 SER A N 1
ATOM 1959 C CA . SER A 1 240 ? 61.352 -19.468 -35.275 1.00 42.94 240 SER A CA 1
ATOM 1960 C C . SER A 1 240 ? 62.663 -20.218 -35.389 1.00 42.94 240 SER A C 1
ATOM 1962 O O . SER A 1 240 ? 63.108 -20.845 -34.437 1.00 42.94 240 SER A O 1
ATOM 1964 N N . SER A 1 241 ? 63.207 -20.153 -36.601 1.00 47.50 241 SER A N 1
ATOM 1965 C CA . SER A 1 241 ? 64.634 -20.105 -36.908 1.00 47.50 241 SER A CA 1
ATOM 1966 C C . SER A 1 241 ? 65.547 -21.099 -36.184 1.00 47.50 241 SER A C 1
ATOM 1968 O O . SER A 1 241 ? 65.938 -20.885 -35.035 1.00 47.50 241 SER A O 1
ATOM 1970 N N . ASP A 1 242 ? 66.044 -22.063 -36.954 1.00 50.62 242 ASP A N 1
ATOM 1971 C CA . ASP A 1 242 ? 67.439 -22.490 -36.885 1.00 50.62 242 ASP A CA 1
ATOM 1972 C C . ASP A 1 242 ? 68.353 -21.250 -36.930 1.00 50.62 242 ASP A C 1
ATOM 1974 O O . ASP A 1 242 ? 68.741 -20.776 -37.997 1.00 50.62 242 ASP A O 1
ATOM 1978 N N . ASN A 1 243 ? 68.645 -20.668 -35.766 1.00 53.25 243 ASN A N 1
ATOM 1979 C CA . ASN A 1 243 ? 69.631 -19.608 -35.618 1.00 53.25 243 ASN A CA 1
ATOM 1980 C C . ASN A 1 243 ? 70.837 -20.201 -34.865 1.00 53.25 243 ASN A C 1
ATOM 1982 O O . ASN A 1 243 ? 70.777 -20.336 -33.641 1.00 53.25 243 ASN A O 1
ATOM 1986 N N . PRO A 1 244 ? 71.925 -20.589 -35.556 1.00 58.62 244 PRO A N 1
ATOM 1987 C CA . PRO A 1 244 ? 73.049 -21.336 -34.976 1.00 58.62 244 PRO A CA 1
ATOM 1988 C C . PRO A 1 244 ? 73.958 -20.511 -34.041 1.00 58.62 244 PRO A C 1
ATOM 1990 O O . PRO A 1 244 ? 75.041 -20.964 -33.683 1.00 58.62 244 PRO A O 1
ATOM 1993 N N . PHE A 1 245 ? 73.536 -19.312 -33.622 1.00 53.06 245 PHE A N 1
ATOM 1994 C CA . PHE A 1 245 ? 74.347 -18.369 -32.842 1.00 53.06 245 PHE A CA 1
ATOM 1995 C C . PHE A 1 245 ? 73.821 -18.065 -31.430 1.00 53.06 245 PHE A C 1
ATOM 1997 O O . PHE A 1 245 ? 74.353 -17.176 -30.768 1.00 53.06 245 PHE A O 1
ATOM 2004 N N . HIS A 1 246 ? 72.823 -18.797 -30.922 1.00 51.41 246 HIS A N 1
ATOM 2005 C CA . HIS A 1 246 ? 72.424 -18.677 -29.515 1.00 51.41 246 HIS A CA 1
ATOM 2006 C C . HIS A 1 246 ? 73.065 -19.778 -28.654 1.00 51.41 246 HIS A C 1
ATOM 2008 O O . HIS A 1 246 ? 72.683 -20.943 -28.785 1.00 51.41 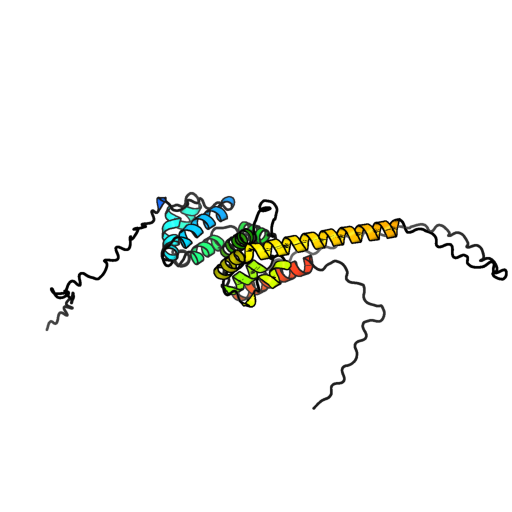246 HIS A O 1
ATOM 2014 N N . PRO A 1 247 ? 74.016 -19.450 -27.756 1.00 55.84 247 PRO A N 1
ATOM 2015 C CA . PRO A 1 247 ? 74.496 -20.408 -26.770 1.00 55.84 247 PRO A CA 1
ATOM 2016 C C . PRO A 1 247 ? 73.382 -20.752 -25.772 1.00 55.84 247 PRO A C 1
ATOM 2018 O O . PRO A 1 247 ? 72.576 -19.899 -25.390 1.00 55.84 247 PRO A O 1
ATOM 2021 N N . ALA A 1 248 ? 73.342 -22.022 -25.366 1.00 59.53 248 ALA A N 1
ATOM 2022 C CA . ALA A 1 248 ? 72.365 -22.550 -24.422 1.00 59.53 248 ALA A CA 1
ATOM 2023 C C . ALA A 1 248 ? 72.413 -21.801 -23.071 1.00 59.53 248 ALA A C 1
ATOM 2025 O O . ALA A 1 248 ? 73.503 -21.473 -22.593 1.00 59.53 248 ALA A O 1
ATOM 2026 N N . PRO A 1 249 ? 71.261 -21.545 -22.422 1.00 63.34 249 PRO A N 1
ATOM 2027 C CA . PRO A 1 249 ? 71.244 -20.918 -21.107 1.00 63.34 249 PRO A CA 1
ATOM 2028 C C . PRO A 1 249 ? 71.841 -21.860 -20.042 1.00 63.34 249 PRO A C 1
ATOM 2030 O O . PRO A 1 249 ? 71.582 -23.067 -20.085 1.00 63.34 249 PRO A O 1
ATOM 2033 N N . PRO A 1 250 ? 72.614 -21.344 -19.067 1.00 61.12 250 PRO A N 1
ATOM 2034 C CA . PRO A 1 250 ? 73.182 -22.166 -18.006 1.00 61.12 250 PRO A CA 1
ATOM 2035 C C . PRO A 1 250 ? 72.092 -22.716 -17.076 1.00 61.12 250 PRO A C 1
ATOM 2037 O O . PRO A 1 250 ? 71.100 -22.048 -16.769 1.00 61.12 250 PRO A O 1
ATOM 2040 N N . ALA A 1 251 ? 72.300 -23.955 -16.627 1.00 54.50 251 ALA A N 1
ATOM 2041 C CA . ALA A 1 251 ? 71.412 -24.682 -15.730 1.00 54.50 251 ALA A CA 1
ATOM 2042 C C . ALA A 1 251 ? 71.152 -23.897 -14.432 1.00 54.50 251 ALA A C 1
ATOM 2044 O O . ALA A 1 251 ? 72.083 -23.478 -13.743 1.00 54.50 251 ALA A O 1
ATOM 2045 N N . LYS A 1 252 ? 69.873 -23.712 -14.088 1.00 57.38 252 LYS A N 1
ATOM 2046 C CA . LYS A 1 252 ? 69.467 -23.111 -12.812 1.00 57.38 252 LYS A CA 1
ATOM 2047 C C . LYS A 1 252 ? 69.748 -24.090 -11.657 1.00 57.38 252 LYS A C 1
ATOM 2049 O O . LYS A 1 252 ? 69.369 -25.256 -11.775 1.00 57.38 252 LYS A O 1
ATOM 2054 N N . PRO A 1 253 ? 70.346 -23.641 -10.538 1.00 51.94 253 PRO A N 1
ATOM 2055 C CA . PRO A 1 253 ? 70.472 -24.453 -9.333 1.00 51.94 253 PRO A CA 1
ATOM 2056 C C . PRO A 1 253 ? 69.108 -24.664 -8.656 1.00 51.94 253 PRO A C 1
ATOM 2058 O O . PRO A 1 253 ? 68.242 -23.788 -8.670 1.00 51.94 253 PRO A O 1
ATOM 2061 N N . GLN A 1 254 ? 68.928 -25.855 -8.080 1.00 53.62 254 GLN A N 1
ATOM 2062 C CA . GLN A 1 254 ? 67.737 -26.260 -7.330 1.00 53.62 254 GLN A CA 1
ATOM 2063 C C . GLN A 1 254 ? 67.565 -25.404 -6.059 1.00 53.62 254 GLN A C 1
ATOM 2065 O O . GLN A 1 254 ? 68.562 -25.108 -5.397 1.00 53.62 254 G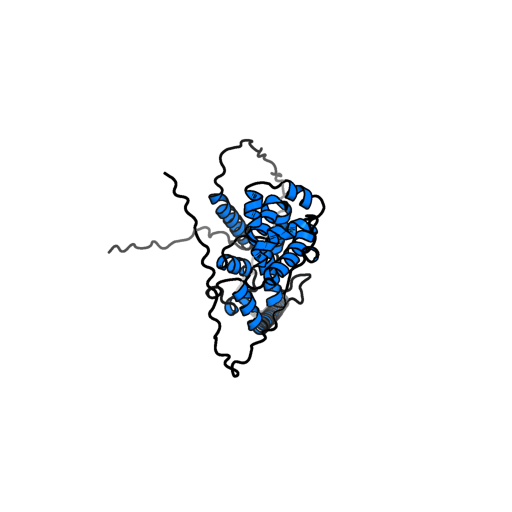LN A O 1
ATOM 2070 N N . PRO A 1 255 ? 66.333 -25.014 -5.682 1.00 51.69 255 PRO A N 1
ATOM 2071 C CA . PRO A 1 255 ? 66.106 -24.268 -4.451 1.00 51.69 255 PRO A CA 1
ATOM 2072 C C . PRO A 1 255 ? 66.232 -25.172 -3.218 1.00 51.69 255 PRO A C 1
ATOM 2074 O O . PRO A 1 255 ? 65.619 -26.236 -3.137 1.00 51.69 255 PRO A O 1
ATOM 2077 N N . ALA A 1 256 ? 67.013 -24.701 -2.246 1.00 40.97 256 ALA A N 1
ATOM 2078 C CA . ALA A 1 256 ? 67.102 -25.262 -0.908 1.00 40.97 256 ALA A CA 1
ATOM 2079 C C . ALA A 1 256 ? 65.768 -25.105 -0.157 1.00 40.97 256 ALA A C 1
ATOM 2081 O O . ALA A 1 256 ? 65.116 -24.062 -0.216 1.00 40.97 256 ALA A O 1
ATOM 2082 N N . SER A 1 257 ? 65.386 -26.155 0.565 1.00 44.69 257 SER A N 1
ATOM 2083 C CA . SER A 1 257 ? 64.240 -26.205 1.469 1.00 44.69 257 SER A CA 1
ATOM 2084 C C . SER A 1 257 ? 64.403 -25.210 2.622 1.00 44.69 257 SER A C 1
ATOM 2086 O O . SER A 1 257 ? 65.301 -25.368 3.450 1.00 44.69 257 SER A O 1
ATOM 2088 N N . VAL A 1 258 ? 63.519 -24.216 2.706 1.00 43.25 258 VAL A N 1
ATOM 2089 C CA . VAL A 1 258 ? 63.407 -23.333 3.874 1.00 43.25 258 VAL A CA 1
ATOM 2090 C C . VAL A 1 258 ? 62.310 -23.872 4.790 1.00 43.25 258 VAL A C 1
ATOM 2092 O O . VAL A 1 258 ? 61.161 -24.034 4.383 1.00 43.25 258 VAL A O 1
ATOM 2095 N N . HIS A 1 259 ? 62.702 -24.174 6.027 1.00 36.84 259 HIS A N 1
ATOM 2096 C CA . HIS A 1 259 ? 61.827 -24.543 7.133 1.00 36.84 259 HIS A CA 1
ATOM 2097 C C . HIS A 1 259 ? 60.879 -23.386 7.488 1.00 36.84 259 HIS A C 1
ATOM 2099 O O . HIS A 1 259 ? 61.332 -22.282 7.778 1.00 36.84 259 HIS A O 1
ATOM 2105 N N . TYR A 1 260 ? 59.573 -23.660 7.524 1.00 37.78 260 TYR A N 1
ATOM 2106 C CA . TYR A 1 260 ? 58.586 -22.790 8.164 1.00 37.78 260 TYR A CA 1
ATOM 2107 C C . TYR A 1 260 ? 58.692 -22.951 9.686 1.00 37.78 260 TYR A C 1
ATOM 2109 O O . TYR A 1 260 ? 58.380 -24.013 10.225 1.00 37.78 260 TYR A O 1
ATOM 2117 N N . ALA A 1 261 ? 59.142 -21.900 10.370 1.00 36.62 261 ALA A N 1
ATOM 2118 C CA . ALA A 1 261 ? 58.967 -21.725 11.807 1.00 36.62 261 ALA A CA 1
ATOM 2119 C C . ALA A 1 261 ? 57.722 -20.856 12.041 1.00 36.62 261 ALA A C 1
ATOM 2121 O O . ALA A 1 261 ? 57.479 -19.909 11.297 1.00 36.62 261 ALA A O 1
ATOM 2122 N N . GLY A 1 262 ? 56.913 -21.254 13.023 1.00 38.22 262 GLY A N 1
ATOM 2123 C CA . GLY A 1 262 ? 55.550 -20.777 13.236 1.00 38.22 262 GLY A CA 1
ATOM 2124 C C . GLY A 1 262 ? 55.416 -19.294 13.564 1.00 38.22 262 GLY A C 1
ATOM 2125 O O . GLY A 1 262 ? 56.280 -18.691 14.198 1.00 38.22 262 GLY A O 1
ATOM 2126 N N . GLU A 1 263 ? 54.266 -18.746 13.181 1.00 37.72 263 GLU A N 1
ATOM 2127 C CA . GLU A 1 263 ? 53.835 -17.408 13.554 1.00 37.72 263 GLU A CA 1
ATOM 2128 C C . GLU A 1 263 ? 52.409 -17.470 14.112 1.00 37.72 263 GLU A C 1
ATOM 2130 O O . GLU A 1 263 ? 51.588 -18.295 13.713 1.00 37.72 263 GLU A O 1
ATOM 2135 N N . LYS A 1 264 ? 52.219 -16.663 15.149 1.00 39.69 264 LYS A N 1
ATOM 2136 C CA . LYS A 1 264 ? 51.269 -16.777 16.254 1.00 39.69 264 LYS A CA 1
ATOM 2137 C C . LYS A 1 264 ? 49.897 -16.205 15.893 1.00 39.69 264 LYS A C 1
ATOM 2139 O O . LYS A 1 264 ? 49.823 -15.148 15.273 1.00 39.69 264 LYS A O 1
ATOM 2144 N N . ASP A 1 265 ? 48.852 -16.867 16.383 1.00 35.88 265 ASP A N 1
ATOM 2145 C CA . ASP A 1 265 ? 47.482 -16.359 16.473 1.00 35.88 265 ASP A CA 1
ATOM 2146 C C . ASP A 1 265 ? 47.430 -15.019 17.225 1.00 35.88 265 ASP A C 1
ATOM 2148 O O . ASP A 1 265 ? 47.909 -14.911 18.355 1.00 35.88 265 ASP A O 1
ATOM 2152 N N . TRP A 1 266 ? 46.814 -14.017 16.594 1.00 35.88 266 TRP A N 1
ATOM 2153 C CA . TRP A 1 266 ? 46.407 -12.752 17.206 1.00 35.88 266 TRP A CA 1
ATOM 2154 C C . TRP A 1 266 ? 44.910 -12.549 16.953 1.00 35.88 266 TRP A C 1
ATOM 2156 O O . TRP A 1 266 ? 44.503 -11.899 15.992 1.00 35.88 266 TRP A O 1
ATOM 2166 N N . TRP A 1 267 ? 44.085 -13.131 17.816 1.00 34.09 267 TRP A N 1
ATOM 2167 C CA . TRP A 1 267 ? 42.708 -12.707 18.038 1.00 34.09 267 TRP A CA 1
ATOM 2168 C C . TRP A 1 267 ? 42.526 -12.606 19.550 1.00 34.09 267 TRP A C 1
ATOM 2170 O O . TRP A 1 267 ? 42.610 -13.612 20.232 1.00 34.09 267 TRP A O 1
ATOM 2180 N N . GLU A 1 268 ? 42.393 -11.380 20.049 1.00 34.06 268 GLU A N 1
ATOM 2181 C CA . GLU A 1 268 ? 41.722 -10.968 21.291 1.00 34.06 268 GLU A CA 1
ATOM 2182 C C . GLU A 1 268 ? 42.262 -9.588 21.660 1.00 34.06 268 GLU A C 1
ATOM 2184 O O . GLU A 1 268 ? 43.439 -9.439 21.964 1.00 34.06 268 GLU A O 1
ATOM 2189 N N . ASP A 1 269 ? 41.401 -8.575 21.597 1.00 38.47 269 ASP A N 1
ATOM 2190 C CA . ASP A 1 269 ? 41.434 -7.524 22.604 1.00 38.47 269 ASP A CA 1
ATOM 2191 C C . ASP A 1 269 ? 40.043 -6.903 22.763 1.00 38.47 269 ASP A C 1
ATOM 2193 O O . ASP A 1 269 ? 39.322 -6.607 21.805 1.00 38.47 269 ASP A O 1
ATOM 2197 N N . ASP A 1 270 ? 39.688 -6.781 24.035 1.00 41.34 270 ASP A N 1
ATOM 2198 C CA . ASP A 1 270 ? 38.408 -6.415 24.610 1.00 41.34 270 ASP A CA 1
ATOM 2199 C C . ASP A 1 270 ? 38.022 -4.948 24.370 1.00 41.34 270 ASP A C 1
ATOM 2201 O O . ASP A 1 270 ? 38.803 -4.031 24.630 1.00 41.34 270 ASP A O 1
ATOM 2205 N N . VAL A 1 271 ? 36.746 -4.697 24.055 1.00 40.25 271 VAL A N 1
ATOM 2206 C CA . VAL A 1 271 ? 36.114 -3.392 24.311 1.00 40.25 271 VAL A CA 1
ATOM 2207 C C . VAL A 1 271 ? 34.805 -3.598 25.072 1.00 40.25 271 VAL A C 1
ATOM 2209 O O . VAL A 1 271 ? 33.826 -4.139 24.561 1.00 40.25 271 VAL A O 1
ATOM 2212 N N . LYS A 1 272 ? 34.812 -3.159 26.335 1.00 41.47 272 LYS A N 1
ATOM 2213 C CA . LYS A 1 272 ? 33.670 -3.148 27.262 1.00 41.47 272 LYS A CA 1
ATOM 2214 C C . LYS A 1 272 ? 32.674 -2.030 26.907 1.00 41.47 272 LYS A C 1
ATOM 2216 O O . LYS A 1 272 ? 33.113 -0.961 26.485 1.00 41.47 272 LYS A O 1
ATOM 2221 N N . PRO A 1 273 ? 31.361 -2.206 27.157 1.00 37.16 273 PRO A N 1
ATOM 2222 C CA . PRO A 1 273 ? 30.376 -1.150 26.950 1.00 37.16 273 PRO A CA 1
ATOM 2223 C C . PRO A 1 273 ? 30.286 -0.216 28.167 1.00 37.16 273 PRO A C 1
ATOM 2225 O O . PRO A 1 273 ? 30.113 -0.669 29.302 1.00 37.16 273 PRO A O 1
ATOM 2228 N N . ASP A 1 274 ? 30.366 1.091 27.916 1.00 38.91 274 ASP A N 1
ATOM 2229 C CA . ASP A 1 274 ? 30.088 2.138 28.900 1.00 38.91 274 ASP A CA 1
ATOM 2230 C C . ASP A 1 274 ? 28.577 2.414 28.992 1.00 38.91 274 ASP A C 1
ATOM 2232 O O . ASP A 1 274 ? 27.853 2.444 27.994 1.00 38.91 274 ASP A O 1
ATOM 2236 N N . LYS A 1 275 ? 28.105 2.593 30.227 1.00 43.19 275 LYS A N 1
ATOM 2237 C CA . LYS A 1 275 ? 26.727 2.885 30.607 1.00 43.19 275 LYS A CA 1
ATOM 2238 C C . LYS A 1 275 ? 26.618 4.371 30.925 1.00 43.19 275 LYS A C 1
ATOM 2240 O O . LYS A 1 275 ? 26.965 4.787 32.027 1.00 43.19 275 LYS A O 1
ATOM 2245 N N . SER A 1 276 ? 26.007 5.151 30.040 1.00 32.88 276 SER A N 1
ATOM 2246 C CA . SER A 1 276 ? 25.320 6.374 30.461 1.00 32.88 276 SER A CA 1
ATOM 2247 C C . SER A 1 276 ? 24.218 6.782 29.480 1.00 32.88 276 SER A C 1
ATOM 2249 O O . SER A 1 276 ? 24.410 6.905 28.278 1.00 32.88 276 SER A O 1
ATOM 2251 N N . ALA A 1 277 ? 23.030 6.992 30.035 1.00 35.22 277 ALA A N 1
ATOM 2252 C CA . ALA A 1 277 ? 21.929 7.777 29.486 1.00 35.22 277 ALA A CA 1
ATOM 2253 C C . ALA A 1 277 ? 21.304 8.527 30.686 1.00 35.22 277 ALA A C 1
ATOM 2255 O O . ALA A 1 277 ? 21.571 8.115 31.822 1.00 35.22 277 ALA A O 1
ATOM 2256 N N . PRO A 1 278 ? 20.450 9.561 30.519 1.00 54.38 278 PRO A N 1
ATOM 2257 C CA . PRO A 1 278 ? 19.868 10.078 29.271 1.00 54.38 278 PRO A CA 1
ATOM 2258 C C . PRO A 1 278 ? 19.873 11.625 29.160 1.00 54.38 278 PRO A C 1
ATOM 2260 O O . PRO A 1 278 ? 19.985 12.323 30.169 1.00 54.38 278 PRO A O 1
ATOM 2263 N N . ARG A 1 279 ? 19.620 12.192 27.965 1.00 33.56 279 ARG A N 1
ATOM 2264 C CA . ARG A 1 279 ? 18.938 13.504 27.858 1.00 33.56 279 ARG A CA 1
ATOM 2265 C C . ARG A 1 279 ? 18.368 13.827 26.466 1.00 33.56 279 ARG A C 1
ATOM 2267 O O . ARG A 1 279 ? 19.095 13.788 25.486 1.00 33.56 279 ARG A O 1
ATOM 2274 N N . ALA A 1 280 ? 17.093 14.235 26.500 1.00 32.94 280 ALA A N 1
ATOM 2275 C CA . ALA A 1 280 ? 16.306 15.059 25.568 1.00 32.94 280 ALA A CA 1
ATOM 2276 C C . ALA A 1 280 ? 16.186 14.606 24.097 1.00 32.94 280 ALA A C 1
ATOM 2278 O O . ALA A 1 280 ? 17.117 14.703 23.306 1.00 32.94 280 ALA A O 1
ATOM 2279 N N . TRP A 1 281 ? 14.977 14.167 23.746 1.00 35.59 281 TRP A N 1
ATOM 2280 C CA . TRP A 1 281 ? 14.560 13.716 22.422 1.00 35.59 281 TRP A CA 1
ATOM 2281 C C . TRP A 1 281 ? 14.197 14.912 21.525 1.00 35.59 281 TRP A C 1
ATOM 2283 O O . TRP A 1 281 ? 13.164 15.541 21.732 1.00 35.59 281 TRP A O 1
ATOM 2293 N N . ASP A 1 282 ? 15.034 15.200 20.526 1.00 38.53 282 ASP A N 1
ATOM 2294 C CA . ASP A 1 282 ? 14.692 16.049 19.375 1.00 38.53 282 ASP A CA 1
ATOM 2295 C C . ASP A 1 282 ? 14.178 15.140 18.236 1.00 38.53 282 ASP A C 1
ATOM 2297 O O . ASP A 1 282 ? 14.962 14.583 17.462 1.00 38.53 282 ASP A O 1
ATOM 2301 N N . GLU A 1 283 ? 12.857 14.973 18.127 1.00 46.91 283 GLU A N 1
ATOM 2302 C CA . GLU A 1 283 ? 12.195 14.050 17.180 1.00 46.91 283 GLU A CA 1
ATOM 2303 C C . GLU A 1 283 ? 12.409 14.403 15.690 1.00 46.91 283 GLU A C 1
ATOM 2305 O O . GLU A 1 283 ? 12.272 13.549 14.816 1.00 46.91 283 GLU A O 1
ATOM 2310 N N . GLU A 1 284 ? 12.835 15.625 15.363 1.00 43.03 284 GLU A N 1
ATOM 2311 C CA . GLU A 1 284 ? 12.951 16.080 13.969 1.00 43.03 284 GLU A CA 1
ATOM 2312 C C . GLU A 1 284 ? 14.276 15.674 13.286 1.00 43.03 284 GLU A C 1
ATOM 2314 O O . GLU A 1 284 ? 14.378 15.619 12.056 1.00 43.03 284 GLU A O 1
ATOM 2319 N N . LYS A 1 285 ? 15.312 15.335 14.067 1.00 42.25 285 LYS A N 1
ATOM 2320 C CA . LYS A 1 285 ? 16.624 14.917 13.533 1.00 42.25 285 LYS A CA 1
ATOM 2321 C C . LYS A 1 285 ? 16.721 13.413 13.281 1.00 42.25 285 LYS A C 1
ATOM 2323 O O . LYS A 1 285 ? 17.571 12.994 12.492 1.00 42.25 285 LYS A O 1
ATOM 2328 N N . ASN A 1 286 ? 15.838 12.615 13.882 1.00 46.44 286 ASN A N 1
ATOM 2329 C CA . ASN A 1 286 ? 15.922 11.158 13.813 1.00 46.44 286 ASN A CA 1
ATOM 2330 C C . ASN A 1 286 ? 15.475 10.607 12.445 1.00 46.44 286 ASN A C 1
ATOM 2332 O O . ASN A 1 286 ? 16.118 9.722 11.888 1.00 46.44 286 ASN A O 1
ATOM 2336 N N . VAL A 1 287 ? 14.476 11.235 11.814 1.00 50.09 287 VAL A N 1
ATOM 2337 C CA . VAL A 1 287 ? 13.974 10.818 10.489 1.00 50.09 287 VAL A CA 1
ATOM 2338 C C . VAL A 1 287 ? 15.041 10.973 9.396 1.00 50.09 287 VAL A C 1
ATOM 2340 O O . VAL A 1 287 ? 15.176 10.121 8.522 1.00 50.09 287 VAL A O 1
ATOM 2343 N N . LYS A 1 288 ? 15.856 12.036 9.450 1.00 47.94 288 LYS A N 1
ATOM 2344 C CA . LYS A 1 288 ? 16.955 12.229 8.487 1.00 47.94 288 LYS A CA 1
ATOM 2345 C C . LYS A 1 288 ? 18.113 11.263 8.739 1.00 47.94 288 LYS A C 1
ATOM 2347 O O . LYS A 1 288 ? 18.757 10.848 7.779 1.00 47.94 288 LYS A O 1
ATOM 2352 N N . HIS A 1 289 ? 18.372 10.909 9.998 1.00 44.25 289 HIS A N 1
ATOM 2353 C CA . HIS A 1 289 ? 19.463 10.010 10.365 1.00 44.25 289 HIS A CA 1
ATOM 2354 C C . HIS A 1 289 ? 19.168 8.561 9.956 1.00 44.25 289 HIS A C 1
ATOM 2356 O O . HIS A 1 289 ? 20.021 7.921 9.346 1.00 44.25 289 HIS A O 1
ATOM 2362 N N . GLU A 1 290 ? 17.941 8.081 10.166 1.00 51.22 290 GLU A N 1
ATOM 2363 C CA . GLU A 1 290 ? 17.541 6.727 9.762 1.00 51.22 290 GLU A CA 1
ATOM 2364 C C . GLU A 1 290 ? 17.502 6.552 8.237 1.00 51.22 290 GLU A C 1
ATOM 2366 O O . GLU A 1 290 ? 17.987 5.546 7.717 1.00 51.22 290 GLU A O 1
ATOM 2371 N N . VAL A 1 291 ? 17.036 7.565 7.492 1.00 56.41 291 VAL A N 1
ATOM 2372 C CA . VAL A 1 291 ? 17.066 7.548 6.018 1.00 56.41 291 VAL A CA 1
ATOM 2373 C C . VAL A 1 291 ? 18.506 7.518 5.490 1.00 56.41 291 VAL A C 1
ATOM 2375 O O . VAL A 1 291 ? 18.793 6.781 4.548 1.00 56.41 291 VAL A O 1
ATOM 2378 N N . LEU A 1 292 ? 19.432 8.262 6.105 1.00 45.91 292 LEU A N 1
ATOM 2379 C CA . LEU A 1 292 ? 20.855 8.263 5.735 1.00 45.91 292 LEU A CA 1
ATOM 2380 C C . LEU A 1 292 ? 21.555 6.940 6.069 1.00 45.91 292 LEU A C 1
ATOM 2382 O O . LEU A 1 292 ? 22.361 6.466 5.267 1.00 45.91 292 LEU A O 1
ATOM 2386 N N . ILE A 1 293 ? 21.229 6.322 7.207 1.00 58.88 293 ILE A N 1
ATOM 2387 C CA . ILE A 1 293 ? 21.761 5.009 7.590 1.00 58.88 293 ILE A CA 1
ATOM 2388 C C . ILE A 1 293 ? 21.261 3.932 6.620 1.00 58.88 293 ILE A C 1
ATOM 2390 O O . ILE A 1 293 ? 22.060 3.135 6.124 1.00 58.88 293 ILE A O 1
ATOM 2394 N N . HIS A 1 294 ? 19.974 3.940 6.259 1.00 47.88 294 HIS A N 1
ATOM 2395 C CA . HIS A 1 294 ? 19.442 2.985 5.286 1.00 47.88 294 HIS A CA 1
ATOM 2396 C C . HIS A 1 294 ? 19.987 3.197 3.870 1.00 47.88 294 HIS A C 1
ATOM 2398 O O . HIS A 1 294 ? 20.341 2.218 3.210 1.00 47.88 294 HIS A O 1
ATOM 2404 N N . LEU A 1 295 ? 20.145 4.443 3.412 1.00 43.22 295 LEU A N 1
ATOM 2405 C CA . LEU A 1 295 ? 20.769 4.727 2.116 1.00 43.22 295 LEU A CA 1
ATOM 2406 C C . LEU A 1 295 ? 22.253 4.307 2.100 1.00 43.22 295 LEU A C 1
ATOM 2408 O O . LEU A 1 295 ? 22.731 3.745 1.115 1.00 43.22 295 LEU A O 1
ATOM 2412 N N . GLY A 1 296 ? 22.970 4.516 3.210 1.00 42.12 296 GLY A N 1
ATOM 2413 C CA . GLY A 1 296 ? 24.368 4.117 3.383 1.00 42.12 296 GLY A CA 1
ATOM 2414 C C . GLY A 1 296 ? 24.574 2.601 3.367 1.00 42.12 296 GLY A C 1
ATOM 2415 O O . GLY A 1 296 ? 25.469 2.109 2.677 1.00 42.12 296 GLY A O 1
ATOM 2416 N N . MET A 1 297 ? 23.713 1.839 4.050 1.00 47.94 297 MET A N 1
ATOM 2417 C CA . MET A 1 297 ? 23.792 0.373 4.059 1.00 47.94 297 MET A CA 1
ATOM 2418 C C . MET A 1 297 ? 23.456 -0.247 2.693 1.00 47.94 297 MET A C 1
ATOM 2420 O O . MET A 1 297 ? 24.099 -1.214 2.284 1.00 47.94 297 MET A O 1
ATOM 2424 N N . VAL A 1 298 ? 22.520 0.341 1.939 1.00 50.31 298 VAL A N 1
ATOM 2425 C CA . VAL A 1 298 ? 22.181 -0.109 0.575 1.00 50.31 298 VAL A CA 1
ATOM 2426 C C . VAL A 1 298 ? 23.324 0.166 -0.415 1.00 50.31 298 VAL A C 1
ATOM 2428 O O . VAL A 1 298 ? 23.611 -0.672 -1.275 1.00 50.31 298 VAL A O 1
ATOM 2431 N N . CYS A 1 299 ? 24.037 1.286 -0.270 1.00 44.75 299 CYS A N 1
ATOM 2432 C CA . CYS A 1 299 ? 25.210 1.601 -1.090 1.00 44.75 299 CYS A CA 1
ATOM 2433 C C . CYS A 1 299 ? 26.420 0.707 -0.764 1.00 44.75 299 CYS A C 1
ATOM 2435 O O . CYS A 1 299 ? 27.107 0.250 -1.680 1.00 44.75 299 CYS A O 1
ATOM 2437 N N . LEU A 1 300 ? 26.661 0.397 0.514 1.00 49.84 300 LEU A N 1
ATOM 2438 C CA . LEU A 1 300 ? 27.779 -0.459 0.928 1.00 49.84 300 LEU A CA 1
ATOM 2439 C C . LEU A 1 300 ? 27.568 -1.930 0.549 1.00 49.84 300 LEU A C 1
ATOM 2441 O O . LEU A 1 300 ? 28.507 -2.571 0.085 1.00 49.84 300 LEU A O 1
ATOM 2445 N N . ALA A 1 301 ? 26.336 -2.444 0.620 1.00 49.97 301 ALA A N 1
ATOM 2446 C CA . ALA A 1 301 ? 26.020 -3.802 0.165 1.00 49.97 301 ALA A CA 1
ATOM 2447 C C . ALA A 1 301 ? 26.189 -3.996 -1.359 1.00 49.97 301 ALA A C 1
ATOM 2449 O O . ALA A 1 301 ? 26.319 -5.125 -1.832 1.00 49.97 301 ALA A O 1
ATOM 2450 N N . SER A 1 302 ? 26.226 -2.901 -2.128 1.00 48.16 302 SER A N 1
ATOM 2451 C CA . SER A 1 302 ? 26.275 -2.919 -3.597 1.00 48.16 302 SER A CA 1
ATOM 2452 C C . SER A 1 302 ? 27.675 -2.659 -4.184 1.00 48.16 302 SER A C 1
ATOM 2454 O O . SER A 1 302 ? 27.864 -2.824 -5.387 1.00 48.16 302 SER A O 1
ATOM 2456 N N . GLY A 1 303 ? 28.665 -2.262 -3.370 1.00 43.94 303 GLY A N 1
ATOM 2457 C CA . GLY A 1 303 ? 29.944 -1.716 -3.858 1.00 43.94 303 GLY A CA 1
ATOM 2458 C C . GLY A 1 303 ? 31.225 -2.494 -3.525 1.00 43.94 303 GLY A C 1
ATOM 2459 O O . GLY A 1 303 ? 32.284 -2.173 -4.060 1.00 43.94 303 GLY A O 1
ATOM 2460 N N . SER A 1 304 ? 31.193 -3.521 -2.673 1.00 44.16 304 SER A N 1
ATOM 2461 C CA . SER A 1 304 ? 32.427 -4.058 -2.060 1.00 44.16 304 SER A CA 1
ATOM 2462 C C . SER A 1 304 ? 33.259 -5.025 -2.912 1.00 44.16 304 SER A C 1
ATOM 2464 O O . SER A 1 304 ? 34.134 -5.708 -2.381 1.00 44.16 304 SER A O 1
ATOM 2466 N N . LYS A 1 305 ? 33.055 -5.112 -4.231 1.00 51.53 305 LYS A N 1
ATOM 2467 C CA . LYS A 1 305 ? 33.932 -5.919 -5.096 1.00 51.53 305 LYS A CA 1
ATOM 2468 C C . LYS A 1 305 ? 34.651 -5.035 -6.110 1.00 51.53 305 LYS A C 1
ATOM 2470 O O . LYS A 1 305 ? 34.077 -4.669 -7.130 1.00 51.53 305 LYS A O 1
ATOM 2475 N N . LYS A 1 306 ? 35.955 -4.849 -5.846 1.00 49.97 306 LYS A N 1
ATOM 2476 C CA . LYS A 1 306 ? 37.035 -4.308 -6.705 1.00 49.97 306 LYS A CA 1
ATOM 2477 C C . LYS A 1 306 ? 37.404 -2.830 -6.491 1.00 49.97 306 LYS A C 1
ATOM 2479 O O . LYS A 1 306 ? 37.393 -2.049 -7.437 1.00 49.97 306 LYS A O 1
ATOM 2484 N N . MET A 1 307 ? 37.877 -2.467 -5.296 1.00 47.91 307 MET A N 1
ATOM 2485 C CA . MET A 1 307 ? 38.849 -1.367 -5.195 1.00 47.91 307 MET A CA 1
ATOM 2486 C C . MET A 1 307 ? 40.245 -1.918 -5.505 1.00 47.91 307 MET A C 1
ATOM 2488 O O . MET A 1 307 ? 40.699 -2.867 -4.868 1.00 47.91 307 MET A O 1
ATOM 2492 N N . ARG A 1 308 ? 40.906 -1.373 -6.533 1.00 58.50 308 ARG A N 1
ATOM 2493 C CA . ARG A 1 308 ? 42.327 -1.651 -6.795 1.00 58.50 308 ARG A CA 1
ATOM 2494 C C . ARG A 1 308 ? 43.171 -0.887 -5.766 1.00 58.50 308 ARG A C 1
ATOM 2496 O O . ARG A 1 308 ? 42.796 0.239 -5.438 1.00 58.50 308 ARG A O 1
ATOM 2503 N N . PRO A 1 309 ? 44.287 -1.454 -5.276 1.00 65.50 309 PRO A N 1
ATOM 2504 C CA . PRO A 1 309 ? 45.191 -0.718 -4.402 1.00 65.50 309 PRO A CA 1
ATOM 2505 C C . PRO A 1 309 ? 45.745 0.518 -5.134 1.00 65.50 309 PRO A C 1
ATOM 2507 O O . PRO A 1 309 ? 45.930 0.465 -6.358 1.00 65.50 309 PRO A O 1
ATOM 2510 N N . PRO A 1 310 ? 45.981 1.632 -4.420 1.00 72.00 310 PRO A N 1
ATOM 2511 C CA . PRO A 1 310 ? 46.504 2.848 -5.026 1.00 72.00 310 PRO A CA 1
ATOM 2512 C C . PRO A 1 310 ? 47.914 2.617 -5.603 1.00 72.00 310 PRO A C 1
ATOM 2514 O O . PRO A 1 310 ? 48.664 1.787 -5.079 1.00 72.00 310 PRO A O 1
ATOM 2517 N N . PRO A 1 311 ? 48.300 3.337 -6.673 1.00 74.31 311 PRO A N 1
ATOM 2518 C CA . PRO A 1 311 ? 49.651 3.270 -7.219 1.00 74.31 311 PRO A CA 1
ATOM 2519 C C . PRO A 1 311 ? 50.690 3.719 -6.175 1.00 74.31 311 PRO A C 1
ATOM 2521 O O . PRO A 1 311 ? 50.424 4.680 -5.449 1.00 74.31 311 PRO A O 1
ATOM 2524 N N . PRO A 1 312 ? 51.886 3.104 -6.127 1.00 67.12 312 PRO A N 1
ATOM 2525 C CA . PRO A 1 312 ? 52.922 3.436 -5.143 1.00 67.12 312 PRO A CA 1
ATOM 2526 C C . PRO A 1 312 ? 53.433 4.887 -5.217 1.00 67.12 312 PRO A C 1
ATOM 2528 O O . PRO A 1 312 ? 53.994 5.376 -4.245 1.00 67.12 312 PRO A O 1
ATOM 2531 N N . GLU A 1 313 ? 53.208 5.597 -6.327 1.00 68.88 313 GLU A N 1
ATOM 2532 C CA . GLU A 1 313 ? 53.601 7.008 -6.496 1.00 68.88 313 GLU A CA 1
ATOM 2533 C C . GLU A 1 313 ? 52.485 8.027 -6.188 1.00 68.88 313 GLU A C 1
ATOM 2535 O O . GLU A 1 313 ? 52.686 9.228 -6.362 1.00 68.88 313 GLU A O 1
ATOM 2540 N N . GLY A 1 314 ? 51.311 7.582 -5.724 1.00 70.31 314 GLY A N 1
ATOM 2541 C CA . GLY A 1 314 ? 50.171 8.467 -5.468 1.00 70.31 314 GLY A CA 1
ATOM 2542 C C . GLY A 1 314 ? 49.552 9.066 -6.742 1.00 70.31 314 GLY A C 1
ATOM 2543 O O . GLY A 1 314 ? 50.078 8.958 -7.851 1.00 70.31 314 GLY A O 1
ATOM 2544 N N . TYR A 1 315 ? 48.372 9.672 -6.607 1.00 71.19 315 TYR A N 1
ATOM 2545 C CA . TYR A 1 315 ? 47.685 10.312 -7.732 1.00 71.19 315 TYR A CA 1
ATOM 2546 C C . TYR A 1 315 ? 48.264 11.709 -7.976 1.00 71.19 315 TYR A C 1
ATOM 2548 O O . TYR A 1 315 ? 48.188 12.578 -7.110 1.00 71.19 315 TYR A O 1
ATOM 2556 N N . LYS A 1 316 ? 48.828 11.939 -9.165 1.00 61.16 316 LYS A N 1
ATOM 2557 C CA . LYS A 1 316 ? 49.281 13.268 -9.595 1.00 61.16 316 LYS A CA 1
ATOM 2558 C C . LYS A 1 316 ? 48.068 14.078 -10.051 1.00 61.16 316 LYS A C 1
ATOM 2560 O O . LYS A 1 316 ? 47.502 13.797 -11.106 1.00 61.16 316 LYS A O 1
ATOM 2565 N N . PHE A 1 317 ? 47.662 15.061 -9.256 1.00 57.72 317 PHE A N 1
ATOM 2566 C CA . PHE A 1 317 ? 46.676 16.058 -9.666 1.00 57.72 317 PHE A CA 1
ATOM 2567 C C . PHE A 1 317 ? 47.396 17.209 -10.373 1.00 57.72 317 PHE A C 1
ATOM 2569 O O . PHE A 1 317 ? 48.449 17.655 -9.924 1.00 57.72 317 PHE A O 1
ATOM 2576 N N . LEU A 1 318 ? 46.846 17.669 -11.496 1.00 47.03 318 LEU A N 1
ATOM 2577 C CA . LEU A 1 318 ? 47.325 18.873 -12.172 1.00 47.03 318 LEU A CA 1
ATOM 2578 C C . LEU A 1 318 ? 46.903 20.090 -11.341 1.00 47.03 318 LEU A C 1
ATOM 2580 O O . LEU A 1 318 ? 45.716 20.259 -11.062 1.00 47.03 318 LEU A O 1
ATOM 2584 N N . GLU A 1 319 ? 47.868 20.917 -10.940 1.00 48.22 319 GLU A N 1
ATOM 2585 C CA . GLU A 1 319 ? 47.604 22.184 -10.258 1.00 48.22 319 GLU A CA 1
ATOM 2586 C C . GLU A 1 319 ? 46.754 23.088 -11.161 1.00 48.22 319 GLU A C 1
ATOM 2588 O O . GLU A 1 319 ? 47.134 23.424 -12.284 1.00 48.22 319 GLU A O 1
ATOM 2593 N N . SER A 1 320 ? 45.569 23.464 -10.680 1.00 50.06 320 SER A N 1
ATOM 2594 C CA . SER A 1 320 ? 44.684 24.388 -11.378 1.00 50.06 320 SER A CA 1
ATOM 2595 C C . SER A 1 320 ? 45.245 25.804 -11.280 1.00 50.06 320 SER A C 1
ATOM 2597 O O . SER A 1 320 ? 45.236 26.409 -10.206 1.00 50.06 320 SER A O 1
ATOM 2599 N N . THR A 1 321 ? 45.701 26.352 -12.403 1.00 48.72 321 THR A N 1
ATOM 2600 C CA . THR A 1 321 ? 46.053 27.766 -12.526 1.00 48.72 321 THR A CA 1
ATOM 2601 C C . THR A 1 321 ? 44.794 28.611 -12.324 1.00 48.72 321 THR A C 1
ATOM 2603 O O . THR A 1 321 ? 43.907 28.656 -13.177 1.00 48.72 321 THR A O 1
ATOM 2606 N N . VAL A 1 322 ? 44.695 29.275 -11.173 1.00 48.06 322 VAL A N 1
ATOM 2607 C CA . VAL A 1 322 ? 43.657 30.272 -10.900 1.00 48.06 322 VAL A CA 1
ATOM 2608 C C . VAL A 1 322 ? 43.976 31.518 -11.727 1.00 48.06 322 VAL A C 1
ATOM 2610 O O . VAL A 1 322 ? 44.933 32.231 -11.440 1.00 48.06 322 VAL A O 1
ATOM 2613 N N . ILE A 1 323 ? 43.182 31.783 -12.765 1.00 45.84 323 ILE A N 1
ATOM 2614 C CA . ILE A 1 323 ? 43.174 33.077 -13.454 1.00 45.84 323 ILE A CA 1
ATOM 2615 C C . ILE A 1 323 ? 42.136 33.946 -12.742 1.00 45.84 323 ILE A C 1
ATOM 2617 O O . ILE A 1 323 ? 40.935 33.719 -12.890 1.00 45.84 323 ILE A O 1
ATOM 2621 N N . SER A 1 324 ? 42.592 34.922 -11.953 1.00 47.81 324 SER A N 1
ATOM 2622 C CA . SER A 1 324 ? 41.715 35.959 -11.404 1.00 47.81 324 SER A CA 1
ATOM 2623 C C . SER A 1 324 ? 41.303 36.931 -12.511 1.00 47.81 324 SER A C 1
ATOM 2625 O O . SER A 1 324 ? 42.157 37.397 -13.270 1.00 47.81 324 SER A O 1
ATOM 2627 N N . LYS A 1 325 ? 40.017 37.272 -12.566 1.00 50.91 325 LYS A N 1
ATOM 2628 C CA . LYS A 1 325 ? 39.515 38.483 -13.217 1.00 50.91 325 LYS A CA 1
ATOM 2629 C C . LYS A 1 325 ? 38.891 39.386 -12.175 1.00 50.91 325 LYS A C 1
ATOM 2631 O O . LYS A 1 325 ? 38.242 38.824 -11.264 1.00 50.91 325 LYS A O 1
#

Radius of gyration: 35.46 Å; chains: 1; bounding box: 122×73×68 Å

Sequence (325 aa):
MAKATTRENSEAIPAKGAVYDPLQPRRFALTIDLKVKVESLPTWDGSDDNALQYFDALNEWARAGRNGDLIHQLPEAAPLRWTGNLKMWWSNQMGALRVEMQRDYFAFLSGLRRNWLLGTWLEERSIEFAAMHYRQRGHRDDDPFQYMNRRVFLARVLYDLDPHAMVKQVLVKMPLEWSYIIGEHHIPNTDVLLKHVKDMNRTLTSAMNHAQLDSAQLNRRLEALEAKAAGGNRVWHTKSSDNPFHPAPPAKPQPASVHYAGEKDWWEDDVKPDKSAPRAWDEEKNVKHEVLIHLGMVCLASGSKKMRPPPPEGYKFLESTVISK

Foldseek 3Di:
DDDDDDDDDDPPDPDDDDDDPVPDPPPPVPDDPDDDDLVPQDEEALDLVCVLVNLVSLVVQQVVDDVRPVFLVCLVSNLVRYDHPSVVVLVPDDPDLSVQLNRGNLSVLVSCVVPRDDPVSLVVLVVVLVPQAQCDVVCVVDFQLNSLVVSLSSLSNNDDDQFLVSLVSSCPRYDPLCCVVQPSPVQRGSVSSSVSCVVCRVVSVVSVVVVVVVVVVVVVVVVVVVVCVVVVPPPPPPPPDPPVPDDDDDDDDDDDDDDDDDDDDDDDDDDDDDDDDDDDDPPVVVVVVVVVVVVVVVVVVVPPPDDDDADPVHDDDDDDDDDDD